Protein AF-A0A968M188-F1 (afdb_monomer_lite)

Sequence (291 aa):
MPTRKLSPNNGRGTRDAKTQWLDKALEGKSSEIKARVLEIILKMGIDPENEFFVIFVALGQLQVLIEDSPSQWKDLFEDFREELGEWATTNVETLSHLTHKTETMERLAQSSERLGDTLNGLAQVCNGLIEQLQASNLLLTKSICQLHDSDSDLTSLVNQTRQELFEYKKVLSYLAANMEATNKLVSSLPVGLNHNKIQSNSASRPQTFAEWFQKIKREVSTWEGRFLWTVVVSMVMLSAGFLGAMKIFGGERELLRETAIQTQWLLEKANRRDCLEGIKKRNSPECKQFF

Foldseek 3Di:
DDDDDDDDDDDDDDPDPLVVVLCVLQPPHDPVLSVQLVVQCVVVVDDSPDPCNSVSSVVSSVVVVCVVCVPVVVVVVVVVVVVVVVVVVVVVVVVVVVVVVVVVVVVVVVVVVVVVVVVVVVVVVVVVVVVVVVVVVVVVVVVVVVVVVVVVVVVVVVVVVVVVVVVVVVVVVVVVVVVVVVVVVVVVDDDDDDDDDDDDDPDDDDPPVVVVVVVVVVVVVVVVVVVVVVVVVVVVVVVVVVVVVCVVVVVVVVVVVVVVVVVVVVVLVVLLVCLVVVVDDCPPPSNVVVD

Structure (mmCIF, N/CA/C/O backbone):
data_AF-A0A968M188-F1
#
_entry.id   AF-A0A968M188-F1
#
loop_
_atom_site.group_PDB
_atom_site.id
_atom_site.type_symbol
_atom_site.label_atom_id
_atom_site.label_alt_id
_atom_site.label_comp_id
_atom_site.label_asym_id
_atom_site.label_entity_id
_atom_site.label_seq_id
_atom_site.pdbx_PDB_ins_code
_atom_site.Cartn_x
_atom_site.Cartn_y
_atom_site.Cartn_z
_atom_site.occupancy
_atom_site.B_iso_or_equiv
_atom_site.auth_seq_id
_atom_site.auth_comp_id
_atom_site.auth_asym_id
_atom_site.auth_atom_id
_atom_site.pdbx_PDB_model_num
ATOM 1 N N . MET A 1 1 ? -43.060 -62.898 87.111 1.00 36.78 1 MET A N 1
ATOM 2 C CA . MET A 1 1 ? -42.464 -62.841 85.754 1.00 36.78 1 MET A CA 1
ATOM 3 C C . MET A 1 1 ? -43.336 -63.658 84.804 1.00 36.78 1 MET A C 1
ATOM 5 O O . MET A 1 1 ? -43.836 -64.663 85.294 1.00 36.78 1 MET A O 1
ATOM 9 N N . PRO A 1 2 ? -43.510 -63.318 83.507 1.00 40.50 2 PRO A N 1
ATOM 10 C CA . PRO A 1 2 ? -42.901 -62.229 82.742 1.00 40.50 2 PRO A CA 1
ATOM 11 C C . PRO A 1 2 ? -43.890 -61.285 82.008 1.00 40.50 2 PRO A C 1
ATOM 13 O O . PRO A 1 2 ? -45.090 -61.501 81.902 1.00 40.50 2 PRO A O 1
ATOM 16 N N . THR A 1 3 ? -43.274 -60.214 81.518 1.00 42.88 3 THR A N 1
ATOM 17 C CA . THR A 1 3 ? -43.680 -59.049 80.719 1.00 42.88 3 THR A CA 1
ATOM 18 C C . THR A 1 3 ? -44.387 -59.305 79.382 1.00 42.88 3 THR A C 1
ATOM 20 O O . THR A 1 3 ? -43.932 -60.139 78.600 1.00 42.88 3 THR A O 1
ATOM 23 N N . ARG A 1 4 ? -45.305 -58.401 78.996 1.00 37.06 4 ARG A N 1
ATOM 24 C CA . ARG A 1 4 ? -45.434 -57.962 77.594 1.00 37.06 4 ARG A CA 1
ATOM 25 C C . ARG A 1 4 ? -45.589 -56.440 77.522 1.00 37.06 4 ARG A C 1
ATOM 27 O O . ARG A 1 4 ? -46.481 -55.858 78.125 1.00 37.06 4 ARG A O 1
ATOM 34 N N . LYS A 1 5 ? -44.624 -55.831 76.835 1.00 40.28 5 LYS A N 1
ATOM 35 C CA . LYS A 1 5 ? -44.377 -54.395 76.688 1.00 40.28 5 LYS A CA 1
ATOM 36 C C . LYS A 1 5 ? -45.497 -53.711 75.894 1.00 40.28 5 LYS A C 1
ATOM 38 O O . LYS A 1 5 ? -45.794 -54.137 74.782 1.00 40.28 5 LYS A O 1
ATOM 43 N N . LEU A 1 6 ? -46.022 -52.608 76.425 1.00 39.75 6 LEU A N 1
ATOM 44 C CA . LEU A 1 6 ? -46.581 -51.522 75.621 1.00 39.75 6 LEU A CA 1
ATOM 45 C C . LEU A 1 6 ? -45.400 -50.772 74.997 1.00 39.75 6 LEU A C 1
ATOM 47 O O . LEU A 1 6 ? -44.543 -50.254 75.711 1.00 39.75 6 LEU A O 1
ATOM 51 N N . SER A 1 7 ? -45.325 -50.774 73.669 1.00 34.12 7 SER A N 1
ATOM 52 C CA . SER A 1 7 ? -44.388 -49.940 72.920 1.00 34.12 7 SER A CA 1
ATOM 53 C C . SER A 1 7 ? -45.029 -48.564 72.708 1.00 34.12 7 SER A C 1
ATOM 55 O O . SER A 1 7 ? -46.113 -48.515 72.124 1.00 34.12 7 SER A O 1
ATOM 57 N N . PRO A 1 8 ? -44.408 -47.451 73.137 1.00 41.00 8 PRO A N 1
ATOM 58 C CA . PRO A 1 8 ? -44.833 -46.122 72.725 1.00 41.00 8 PRO A CA 1
ATOM 59 C C . PRO A 1 8 ? -44.274 -45.878 71.322 1.00 41.00 8 PRO A C 1
ATOM 61 O O . PRO A 1 8 ? -43.059 -45.783 71.141 1.00 41.00 8 PRO A O 1
ATOM 64 N N . ASN A 1 9 ? -45.141 -45.834 70.307 1.00 37.31 9 ASN A N 1
ATOM 65 C CA . ASN A 1 9 ? -44.697 -45.455 68.972 1.00 37.31 9 ASN A CA 1
ATOM 66 C C . ASN A 1 9 ? -44.508 -43.935 68.932 1.00 37.31 9 ASN A C 1
ATOM 68 O O . ASN A 1 9 ? -45.456 -43.155 68.993 1.00 37.31 9 ASN A O 1
ATOM 72 N N . ASN A 1 10 ? -43.239 -43.555 68.905 1.00 43.94 10 ASN A N 1
ATOM 73 C CA . ASN A 1 10 ? -42.723 -42.210 68.769 1.00 43.94 10 ASN A CA 1
ATOM 74 C C . ASN A 1 10 ? -42.791 -41.821 67.282 1.00 43.94 10 ASN A C 1
ATOM 76 O O . ASN A 1 10 ? -42.066 -42.386 66.470 1.00 43.94 10 ASN A O 1
ATOM 80 N N . GLY A 1 11 ? -43.655 -40.870 66.929 1.00 33.62 11 GLY A N 1
ATOM 81 C CA . GLY A 1 11 ? -43.785 -40.317 65.576 1.00 33.62 11 GLY A CA 1
ATOM 82 C C . GLY A 1 11 ? -43.509 -38.818 65.567 1.00 33.62 11 GLY A C 1
ATOM 83 O O . GLY A 1 11 ? -44.401 -38.014 65.323 1.00 33.62 11 GLY A O 1
ATOM 84 N N . ARG A 1 12 ? -42.277 -38.440 65.910 1.00 38.69 12 ARG A N 1
ATOM 85 C CA . ARG A 1 12 ? -41.768 -37.067 65.872 1.00 38.69 12 ARG A CA 1
ATOM 86 C C . ARG A 1 12 ? -41.332 -36.722 64.439 1.00 38.69 12 ARG A C 1
ATOM 88 O O . ARG A 1 12 ? -40.337 -37.257 63.973 1.00 38.69 12 ARG A O 1
ATOM 95 N N . GLY A 1 13 ? -42.035 -35.775 63.814 1.00 41.16 13 GLY A N 1
ATOM 96 C CA . GLY A 1 13 ? -41.472 -34.775 62.896 1.00 41.16 13 GLY A CA 1
ATOM 97 C C . GLY A 1 13 ? -41.171 -35.194 61.454 1.00 41.16 13 GLY A C 1
ATOM 98 O O . GLY A 1 13 ? -40.026 -35.479 61.117 1.00 41.16 13 GLY A O 1
ATOM 99 N N . THR A 1 14 ? -42.153 -35.050 60.566 1.00 39.84 14 THR A N 1
ATOM 100 C CA . THR A 1 14 ? -41.902 -34.743 59.152 1.00 39.84 14 THR A CA 1
ATOM 101 C C . THR A 1 14 ? -41.488 -33.270 59.051 1.00 39.84 14 THR A C 1
ATOM 103 O O . THR A 1 14 ? -42.328 -32.378 58.981 1.00 39.84 14 THR A O 1
ATOM 106 N N . ARG A 1 15 ? -40.182 -32.979 59.121 1.00 50.41 15 ARG A N 1
ATOM 107 C CA . ARG A 1 15 ? -39.659 -31.726 58.556 1.00 50.41 15 ARG A CA 1
ATOM 108 C C . ARG A 1 15 ? -39.762 -31.880 57.043 1.00 50.41 15 ARG A C 1
ATOM 110 O O . ARG A 1 15 ? -39.023 -32.672 56.467 1.00 50.41 15 ARG A O 1
ATOM 117 N N . ASP A 1 16 ? -40.747 -31.213 56.454 1.00 57.31 16 ASP A N 1
ATOM 118 C CA . ASP A 1 16 ? -41.047 -31.290 55.029 1.00 57.31 16 ASP A CA 1
ATOM 119 C C . ASP A 1 16 ? -39.804 -30.980 54.189 1.00 57.31 16 ASP A C 1
ATOM 121 O O . ASP A 1 16 ? -39.109 -29.995 54.428 1.00 57.31 16 ASP A O 1
ATOM 125 N N . ALA A 1 17 ? -39.553 -31.778 53.150 1.00 54.22 17 ALA A N 1
ATOM 126 C CA . ALA A 1 17 ? -38.497 -31.521 52.164 1.00 54.22 17 ALA A CA 1
ATOM 127 C C . ALA A 1 17 ? -38.562 -30.089 51.574 1.00 54.22 17 ALA A C 1
ATOM 129 O O . ALA A 1 17 ? -37.552 -29.538 51.142 1.00 54.22 17 ALA A O 1
ATOM 130 N N . LYS A 1 18 ? -39.740 -29.450 51.648 1.00 54.28 18 LYS A N 1
ATOM 131 C CA . LYS A 1 18 ? -40.017 -28.062 51.254 1.00 54.28 18 LYS A CA 1
ATOM 132 C C . LYS A 1 18 ? -39.249 -27.005 52.057 1.00 54.28 18 LYS A C 1
ATOM 134 O O . LYS A 1 18 ? -38.862 -25.988 51.491 1.00 54.28 18 LYS A O 1
ATOM 139 N N . THR A 1 19 ? -38.986 -27.219 53.348 1.00 60.69 19 THR A N 1
ATOM 140 C CA . THR A 1 19 ? -38.179 -26.280 54.155 1.00 60.69 19 THR A CA 1
ATOM 141 C C . THR A 1 19 ? -36.680 -26.535 54.028 1.00 60.69 19 THR A C 1
ATOM 143 O O . THR A 1 19 ? -35.890 -25.647 54.329 1.00 60.69 19 THR A O 1
ATOM 146 N N . GLN A 1 20 ? -36.269 -27.691 53.497 1.00 66.62 20 GLN A N 1
ATOM 147 C CA . GLN A 1 20 ? -34.862 -28.071 53.362 1.00 66.62 20 GLN A CA 1
ATOM 148 C C . GLN A 1 20 ? -34.098 -27.204 52.346 1.00 66.62 20 GLN A C 1
ATOM 150 O O . GLN A 1 20 ? -32.957 -26.820 52.601 1.00 66.62 20 GLN A O 1
ATOM 155 N N . TRP A 1 21 ? -34.717 -26.861 51.211 1.00 64.62 21 TRP A N 1
ATOM 156 C CA . TRP A 1 21 ? -34.107 -25.996 50.190 1.00 64.62 21 TRP 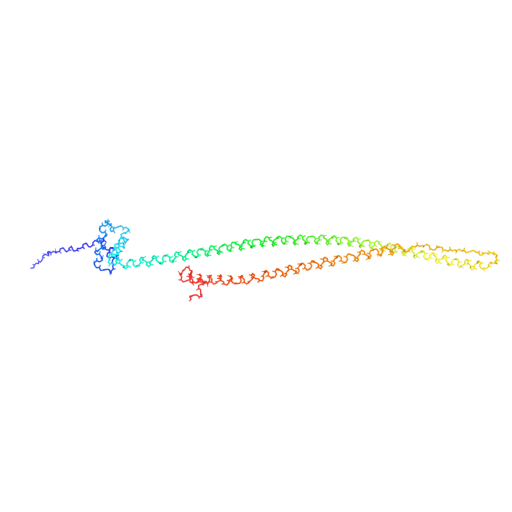A CA 1
ATOM 157 C C . TRP A 1 21 ? -34.009 -24.542 50.643 1.00 64.62 21 TRP A C 1
ATOM 159 O O . TRP A 1 21 ? -33.003 -23.884 50.387 1.00 64.62 21 TRP A O 1
ATOM 169 N N . LEU A 1 22 ? -35.014 -24.070 51.381 1.00 67.12 22 LEU A N 1
ATOM 170 C CA . LEU A 1 22 ? -35.000 -22.756 52.011 1.00 67.12 22 LEU A CA 1
ATOM 171 C C . LEU A 1 22 ? -33.937 -22.677 53.113 1.00 67.12 22 LEU A C 1
ATOM 173 O O . LEU A 1 22 ? -33.162 -21.729 53.154 1.00 67.12 22 LEU A O 1
ATOM 177 N N . ASP A 1 23 ? -33.852 -23.691 53.975 1.00 69.94 23 ASP A N 1
ATOM 178 C CA . ASP A 1 23 ? -32.859 -23.742 55.049 1.00 69.94 23 ASP A CA 1
ATOM 179 C C . ASP A 1 23 ? -31.425 -23.779 54.516 1.00 69.94 23 ASP A C 1
ATOM 181 O O . ASP A 1 23 ? -30.541 -23.178 55.131 1.00 69.94 23 ASP A O 1
ATOM 185 N N . LYS A 1 24 ? -31.220 -24.422 53.359 1.00 74.12 24 LYS A N 1
ATOM 186 C CA . LYS A 1 24 ? -29.947 -24.453 52.632 1.00 74.12 24 LYS A CA 1
ATOM 187 C C . LYS A 1 24 ? -29.643 -23.127 51.924 1.00 74.12 24 LYS A C 1
ATOM 189 O O . LYS A 1 24 ? -28.518 -22.649 51.984 1.00 74.12 24 LYS A O 1
ATOM 194 N N . ALA A 1 25 ? -30.632 -22.501 51.285 1.00 67.56 25 ALA A N 1
ATOM 195 C CA . ALA A 1 25 ? -30.469 -21.197 50.633 1.00 67.56 25 ALA A CA 1
ATOM 196 C C . ALA A 1 25 ? -30.265 -20.045 51.638 1.00 67.56 25 ALA A C 1
ATOM 198 O O . ALA A 1 25 ? -29.660 -19.024 51.315 1.00 67.56 25 ALA A O 1
ATOM 199 N N . LEU A 1 26 ? -30.754 -20.209 52.869 1.00 71.31 26 LEU A N 1
ATOM 200 C CA . LEU A 1 26 ? -30.629 -19.247 53.964 1.00 71.31 26 LEU A CA 1
ATOM 201 C C . LEU A 1 26 ? -29.608 -19.689 55.030 1.00 71.31 26 LEU A C 1
ATOM 203 O O . LEU A 1 26 ? -29.651 -19.215 56.170 1.00 71.31 26 LEU A O 1
ATOM 207 N N . GLU A 1 27 ? -28.715 -20.623 54.709 1.00 77.56 27 GLU A N 1
ATOM 208 C CA . GLU A 1 27 ? -27.725 -21.146 55.651 1.00 77.56 27 GLU A CA 1
ATOM 209 C C . GLU A 1 27 ? -26.830 -20.012 56.200 1.00 77.56 27 GLU A C 1
ATOM 211 O O . GLU A 1 27 ? -26.392 -19.126 55.469 1.00 77.56 27 GLU A O 1
ATOM 216 N N . GLY A 1 28 ? -26.627 -19.975 57.524 1.00 74.38 28 GLY A N 1
ATOM 217 C CA . GLY A 1 28 ? -25.861 -18.915 58.201 1.00 74.38 28 GLY A CA 1
ATOM 218 C C . GLY A 1 28 ? -26.598 -17.589 58.463 1.00 74.38 28 GLY A C 1
ATOM 219 O O . GLY A 1 28 ? -26.025 -16.705 59.098 1.00 74.38 28 GLY A O 1
ATOM 220 N N . LYS A 1 29 ? -27.858 -17.423 58.031 1.00 77.38 29 LYS A N 1
ATOM 221 C CA . LYS A 1 29 ? -28.682 -16.232 58.340 1.00 77.38 29 LYS A CA 1
ATOM 222 C C . LYS A 1 29 ? -29.444 -16.374 59.666 1.00 77.38 29 LYS A C 1
ATOM 224 O O . LYS A 1 29 ? -29.762 -17.488 60.089 1.00 77.38 29 LYS A O 1
ATOM 229 N N . SER A 1 30 ? -29.756 -15.242 60.308 1.00 80.50 30 SER A N 1
ATOM 230 C CA . SER A 1 30 ? -30.526 -15.210 61.560 1.00 80.50 30 SER A CA 1
ATOM 231 C C . SER A 1 30 ? -31.934 -15.787 61.367 1.00 80.50 30 SER A C 1
ATOM 233 O O . SER A 1 30 ? -32.519 -15.704 60.284 1.00 80.50 30 SER A O 1
ATOM 235 N N . SER A 1 31 ? -32.500 -16.374 62.425 1.00 78.44 31 SER A N 1
ATOM 236 C CA . SER A 1 31 ? -33.856 -16.945 62.402 1.00 78.44 31 SER A CA 1
ATOM 237 C C . SER A 1 31 ? -34.932 -15.915 62.043 1.00 78.44 31 SER A C 1
ATOM 239 O O . SER A 1 31 ? -35.944 -16.269 61.449 1.00 78.44 31 SER A O 1
ATOM 241 N N . GLU A 1 32 ? -34.690 -14.645 62.362 1.00 78.06 32 GLU A N 1
ATOM 242 C CA . GLU A 1 32 ? -35.562 -13.514 62.044 1.00 78.06 32 GLU A CA 1
ATOM 243 C C . GLU A 1 32 ? -35.608 -13.214 60.538 1.00 78.06 32 GLU A C 1
ATOM 245 O O . GLU A 1 32 ? -36.688 -13.113 59.958 1.00 78.06 32 GLU A O 1
ATOM 250 N N . ILE A 1 33 ? -34.449 -13.182 59.871 1.00 74.00 33 ILE A N 1
ATOM 251 C CA . ILE A 1 33 ? -34.365 -13.002 58.413 1.00 74.00 33 ILE A CA 1
ATOM 252 C C . ILE A 1 33 ? -35.011 -14.193 57.701 1.00 74.00 33 ILE A C 1
ATOM 254 O O . ILE A 1 33 ? -35.751 -14.016 56.737 1.00 74.00 33 ILE A O 1
ATOM 258 N N . LYS A 1 34 ? -34.794 -15.414 58.204 1.00 78.44 34 LYS A N 1
ATOM 259 C CA . LYS A 1 34 ? -35.429 -16.619 57.654 1.00 78.44 34 LYS A CA 1
ATOM 260 C C . LYS A 1 34 ? -36.951 -16.563 57.713 1.00 78.44 34 LYS A C 1
ATOM 262 O O . LYS A 1 34 ? -37.604 -16.913 56.734 1.00 78.44 34 LYS A O 1
ATOM 267 N N . ALA A 1 35 ? -37.503 -16.105 58.835 1.00 79.31 35 ALA A N 1
ATOM 268 C CA . ALA A 1 35 ? -38.942 -15.972 5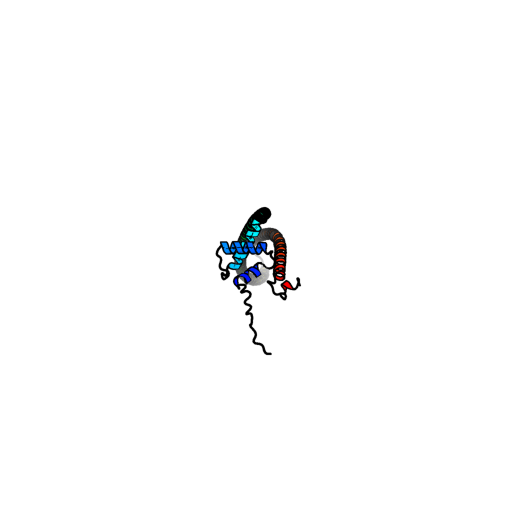9.016 1.00 79.31 35 ALA A CA 1
ATOM 269 C C . ALA A 1 35 ? -39.544 -14.929 58.064 1.00 79.31 35 ALA A C 1
ATOM 271 O O . ALA A 1 35 ? -40.556 -15.207 57.426 1.00 79.31 35 ALA A O 1
ATOM 272 N N . ARG A 1 36 ? -38.889 -13.775 57.901 1.00 78.31 36 ARG A N 1
ATOM 273 C CA . ARG A 1 36 ? -39.344 -12.713 56.992 1.00 78.31 36 ARG A CA 1
ATOM 274 C C . ARG A 1 36 ? -39.281 -13.118 55.523 1.00 78.31 36 ARG A C 1
ATOM 276 O O . ARG A 1 36 ? -40.237 -12.905 54.785 1.00 78.31 36 ARG A O 1
ATOM 283 N N . VAL A 1 37 ? -38.191 -13.761 55.102 1.00 79.75 37 VAL A N 1
ATOM 284 C CA . VAL A 1 37 ? -38.063 -14.279 53.731 1.00 79.75 37 VAL A CA 1
ATOM 285 C C . VAL A 1 37 ? -39.124 -15.348 53.457 1.00 79.75 37 VAL A C 1
ATOM 287 O O . VAL A 1 37 ? -39.767 -15.317 52.409 1.00 79.75 37 VAL A O 1
ATOM 290 N N . LEU A 1 38 ? -39.369 -16.253 54.411 1.00 77.44 38 LEU A N 1
ATOM 291 C CA . LEU A 1 38 ? -40.436 -17.250 54.307 1.00 77.44 38 LEU A CA 1
ATOM 292 C C . LEU A 1 38 ? -41.824 -16.595 54.220 1.00 77.44 38 LEU A C 1
ATOM 294 O O . LEU A 1 38 ? -42.643 -17.020 53.411 1.00 77.44 38 LEU A O 1
ATOM 298 N N . GLU A 1 39 ? -42.086 -15.549 55.007 1.00 79.12 39 GLU A N 1
ATOM 299 C CA . GLU A 1 39 ? -43.350 -14.807 54.971 1.00 79.12 39 GLU A CA 1
ATOM 300 C C . GLU A 1 39 ? -43.600 -14.162 53.599 1.00 79.12 39 GLU A C 1
ATOM 302 O O . GLU A 1 39 ? -44.711 -14.239 53.074 1.00 79.12 39 GLU A O 1
ATOM 307 N N . ILE A 1 40 ? -42.565 -13.579 52.990 1.00 78.69 40 ILE A N 1
ATOM 308 C CA . ILE A 1 40 ? -42.634 -12.968 51.655 1.00 78.69 40 ILE A CA 1
ATOM 309 C C . ILE A 1 40 ? -42.925 -14.029 50.583 1.00 78.69 40 ILE A C 1
ATOM 311 O O . ILE A 1 40 ? -43.821 -13.849 49.759 1.00 78.69 40 ILE A O 1
ATOM 315 N N . ILE A 1 41 ? -42.229 -15.168 50.624 1.00 77.75 41 ILE A N 1
ATOM 316 C CA . ILE A 1 41 ? -42.429 -16.280 49.678 1.00 77.75 41 ILE A CA 1
ATOM 317 C C . ILE A 1 41 ? -43.846 -16.860 49.796 1.00 77.75 41 ILE A C 1
ATOM 319 O O . ILE A 1 41 ? -44.498 -17.113 48.781 1.00 77.75 41 ILE A O 1
ATOM 323 N N . LEU A 1 42 ? -44.346 -17.026 51.027 1.00 78.81 42 LEU A N 1
ATOM 324 C CA . LEU A 1 42 ? -45.704 -17.508 51.289 1.00 78.81 42 LEU A CA 1
ATOM 325 C C . LEU A 1 42 ? -46.767 -16.509 50.814 1.00 78.81 42 LEU A C 1
ATOM 327 O O . LEU A 1 42 ? -47.753 -16.922 50.206 1.00 78.81 42 LEU A O 1
ATOM 331 N N . LYS A 1 43 ? -46.562 -15.202 51.031 1.00 79.81 43 LYS A N 1
ATOM 332 C CA . LYS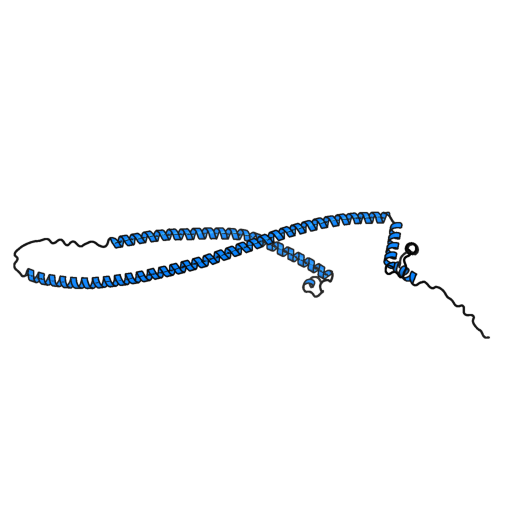 A 1 43 ? -47.458 -14.141 50.536 1.00 79.81 43 LYS A CA 1
ATOM 333 C C . LYS A 1 43 ? -47.536 -14.095 49.011 1.00 79.81 43 LYS A C 1
ATOM 335 O O . LYS A 1 43 ? -48.595 -13.788 48.472 1.00 79.81 43 LYS A O 1
ATOM 340 N N . MET A 1 44 ? -46.444 -14.417 48.323 1.00 75.19 44 MET A N 1
ATOM 341 C CA . MET A 1 44 ? -46.395 -14.467 46.860 1.00 75.19 44 MET A CA 1
ATOM 342 C C . MET A 1 44 ? -46.927 -15.785 46.269 1.00 75.19 44 MET A C 1
ATOM 344 O O . MET A 1 44 ? -47.036 -15.896 45.051 1.00 75.19 44 MET A O 1
ATOM 348 N N . GLY A 1 45 ? -47.287 -16.773 47.100 1.00 76.44 45 GLY A N 1
ATOM 349 C CA . GLY A 1 45 ? -47.897 -18.029 46.648 1.00 76.44 45 GLY A CA 1
ATOM 350 C C . GLY A 1 45 ? -46.966 -18.915 45.814 1.00 76.44 45 GLY A C 1
ATOM 351 O O . GLY A 1 45 ? -47.431 -19.649 44.945 1.00 76.44 45 GLY A O 1
ATOM 352 N N . ILE A 1 46 ? -45.655 -18.828 46.041 1.00 75.31 46 ILE A N 1
ATOM 353 C CA . ILE A 1 46 ? -44.654 -19.526 45.230 1.00 75.31 46 ILE A CA 1
ATOM 354 C C . ILE A 1 46 ? -44.482 -20.958 45.738 1.00 75.31 46 ILE A C 1
ATOM 356 O O . ILE A 1 46 ? -44.188 -21.179 46.913 1.00 75.31 46 ILE A O 1
ATOM 360 N N . ASP A 1 47 ? -44.638 -21.929 44.837 1.00 75.81 47 ASP A N 1
ATOM 361 C CA . ASP A 1 47 ? -44.427 -23.344 45.145 1.00 75.81 47 ASP A CA 1
ATOM 362 C C . ASP A 1 47 ? -42.927 -23.640 45.357 1.00 75.81 47 ASP A C 1
ATOM 364 O O . ASP A 1 47 ? -42.117 -23.302 44.492 1.00 75.81 47 ASP A O 1
ATOM 368 N N . PRO A 1 48 ? -42.533 -24.285 46.471 1.00 68.81 48 PRO A N 1
ATOM 369 C CA . PRO A 1 48 ? -41.160 -24.735 46.705 1.00 68.81 48 PRO A CA 1
ATOM 370 C C . PRO A 1 48 ? -40.584 -25.686 45.651 1.00 68.81 48 PRO A C 1
ATOM 372 O O . PRO A 1 48 ? -39.367 -25.776 45.531 1.00 68.81 48 PRO A O 1
ATOM 375 N N . GLU A 1 49 ? -41.435 -26.382 44.893 1.00 69.38 49 GLU A N 1
ATOM 376 C CA . GLU A 1 49 ? -41.017 -27.264 43.790 1.00 69.38 49 GLU A CA 1
ATOM 377 C C . GLU A 1 49 ? -40.760 -26.497 42.476 1.00 69.38 49 GLU A C 1
ATOM 379 O O . GLU A 1 49 ? -40.372 -27.084 41.467 1.00 69.38 49 GLU A O 1
ATOM 384 N N . ASN A 1 50 ? -40.977 -25.177 42.461 1.00 73.38 50 ASN A N 1
ATOM 385 C CA . ASN A 1 50 ? -40.737 -24.338 41.295 1.00 73.38 50 ASN A CA 1
ATOM 386 C C . ASN A 1 50 ? -39.226 -24.141 41.068 1.00 73.38 50 ASN A C 1
ATOM 388 O O . ASN A 1 50 ? -38.490 -23.773 41.982 1.00 73.38 50 ASN A O 1
ATOM 392 N N . GLU A 1 51 ? -38.763 -24.306 39.828 1.00 74.19 51 GLU A N 1
ATOM 393 C CA . GLU A 1 51 ? -37.363 -24.092 39.427 1.00 74.19 51 GLU A CA 1
ATOM 394 C C . GLU A 1 51 ? -36.842 -22.674 39.737 1.00 74.19 51 GLU A C 1
ATOM 396 O O . GLU A 1 51 ? -35.651 -22.475 39.979 1.00 74.19 51 GLU A O 1
ATOM 401 N N . PHE A 1 52 ? -37.742 -21.692 39.826 1.00 69.31 52 PHE A N 1
ATOM 402 C CA . PHE A 1 52 ? -37.437 -20.310 40.189 1.00 69.31 52 PHE A CA 1
ATOM 403 C C . PHE A 1 52 ? -37.483 -20.049 41.704 1.00 69.31 52 PHE A C 1
ATOM 405 O O . PHE A 1 52 ? -37.220 -18.925 42.132 1.00 69.31 52 PHE A O 1
ATOM 412 N N . PHE A 1 53 ? -37.772 -21.049 42.547 1.00 75.50 53 PHE A N 1
ATOM 413 C CA . PHE A 1 53 ? -37.884 -20.883 44.003 1.00 75.50 53 PHE A CA 1
ATOM 414 C C . PHE A 1 53 ? -36.643 -20.224 44.616 1.00 75.50 53 PHE A C 1
ATOM 416 O O . PHE A 1 53 ? -36.765 -19.295 45.407 1.00 75.50 53 PHE A O 1
ATOM 423 N N . VAL A 1 54 ? -35.439 -20.622 44.196 1.00 74.81 54 VAL A N 1
ATOM 424 C CA . VAL A 1 54 ? -34.179 -20.024 44.677 1.00 74.81 54 VAL A CA 1
ATOM 425 C C . VAL A 1 54 ? -34.067 -18.542 44.300 1.00 74.81 54 VAL A C 1
ATOM 427 O O . VAL A 1 54 ? -33.597 -17.737 45.103 1.00 74.81 54 VAL A O 1
ATOM 430 N N . ILE A 1 55 ? -34.546 -18.160 43.113 1.00 76.44 55 ILE A N 1
ATOM 431 C CA . ILE A 1 55 ? -34.587 -16.760 42.667 1.00 76.44 55 ILE A CA 1
ATOM 432 C C . ILE A 1 55 ? -35.561 -15.963 43.538 1.00 76.44 55 ILE A C 1
ATOM 434 O O . ILE A 1 55 ? -35.243 -14.853 43.958 1.00 76.44 55 ILE A O 1
ATOM 438 N N . PHE A 1 56 ? -36.704 -16.544 43.895 1.00 76.12 56 PHE A N 1
ATOM 439 C CA . PHE A 1 56 ? -37.655 -15.911 44.803 1.00 76.12 56 PHE A CA 1
ATOM 440 C C . PHE A 1 56 ? -37.160 -15.816 46.250 1.00 76.12 56 PHE A C 1
ATOM 442 O O . PHE A 1 56 ? -37.429 -14.823 46.923 1.00 76.12 56 PHE A O 1
ATOM 449 N N . VAL A 1 57 ? -36.387 -16.798 46.722 1.00 81.00 57 VAL A N 1
ATOM 450 C CA . VAL A 1 57 ? -35.679 -16.716 48.008 1.00 81.00 57 VAL A CA 1
ATOM 451 C C . VAL A 1 57 ? -34.670 -15.569 47.994 1.00 81.00 57 VAL A C 1
ATOM 453 O O . VAL A 1 57 ? -34.619 -14.793 48.947 1.00 81.00 57 VAL A O 1
ATOM 456 N N . ALA A 1 58 ? -33.908 -15.417 46.908 1.00 76.38 58 ALA A N 1
ATOM 457 C CA . ALA A 1 58 ? -32.969 -14.312 46.738 1.00 76.38 58 ALA A CA 1
ATOM 458 C C . ALA A 1 58 ? -33.682 -12.946 46.666 1.00 76.38 58 ALA A C 1
ATOM 460 O O . ALA A 1 58 ? -33.240 -11.993 47.300 1.00 76.38 58 ALA A O 1
ATOM 461 N N . LEU A 1 59 ? -34.822 -12.858 45.971 1.00 76.88 59 LEU A N 1
ATOM 462 C CA . LEU A 1 59 ? -35.684 -11.667 45.942 1.00 76.88 59 LEU A CA 1
ATOM 463 C C . LEU A 1 59 ? -36.246 -11.324 47.327 1.00 76.88 59 LEU A C 1
ATOM 465 O O . LEU A 1 59 ? -36.241 -10.161 47.715 1.00 76.88 59 LEU A O 1
ATOM 469 N N . GLY A 1 60 ? -36.681 -12.322 48.099 1.00 78.12 60 GLY A N 1
ATOM 470 C CA . GLY A 1 60 ? -37.133 -12.121 49.475 1.00 78.12 60 GLY A CA 1
ATOM 471 C C . GLY A 1 60 ? -36.007 -11.630 50.388 1.00 78.12 60 GLY A C 1
ATOM 472 O O . GLY A 1 60 ? -36.215 -10.714 51.178 1.00 78.12 60 GLY A O 1
ATOM 473 N N . GLN A 1 61 ? -34.793 -12.179 50.256 1.00 79.12 61 GLN A N 1
ATOM 474 C CA . GLN A 1 61 ? -33.613 -11.667 50.966 1.00 79.12 61 GLN A CA 1
ATOM 475 C C . GLN A 1 61 ? -33.302 -10.219 50.578 1.00 79.12 61 GLN A C 1
ATOM 477 O O . GLN A 1 61 ? -32.997 -9.407 51.447 1.00 79.12 61 GLN A O 1
ATOM 482 N N . LEU A 1 62 ? -33.389 -9.896 49.287 1.00 78.19 62 LEU A N 1
ATOM 483 C CA . LEU A 1 62 ? -33.166 -8.551 48.770 1.00 78.19 62 LEU A CA 1
ATOM 484 C C . LEU A 1 62 ? -34.190 -7.564 49.339 1.00 78.19 62 LEU A C 1
ATOM 486 O O . LEU A 1 62 ? -33.810 -6.504 49.822 1.00 78.19 62 LEU A O 1
ATOM 490 N N . GLN A 1 63 ? -35.470 -7.935 49.355 1.00 78.81 63 GLN A N 1
ATOM 491 C CA . GLN A 1 63 ? -36.532 -7.120 49.939 1.00 78.81 63 GLN A CA 1
ATOM 492 C C . GLN A 1 63 ? -36.299 -6.871 51.436 1.00 78.81 63 GLN A C 1
ATOM 494 O O . GLN A 1 63 ? -36.398 -5.735 51.889 1.00 78.81 63 GLN A O 1
ATOM 499 N N . VAL A 1 64 ? -35.912 -7.906 52.186 1.00 81.19 64 VAL A N 1
ATOM 500 C CA . VAL A 1 64 ? -35.559 -7.789 53.609 1.00 81.19 64 VAL A CA 1
ATOM 501 C C . VAL A 1 64 ? -34.388 -6.822 53.818 1.00 81.19 64 VAL A C 1
ATOM 503 O O . VAL A 1 64 ? -34.445 -5.964 54.697 1.00 81.19 64 VAL A O 1
ATOM 506 N N . LEU A 1 65 ? -33.351 -6.905 52.982 1.00 78.19 65 LEU A N 1
ATOM 507 C CA . LEU A 1 65 ? -32.201 -5.999 53.043 1.00 78.19 65 LEU A CA 1
ATOM 508 C C . LEU A 1 65 ? -32.563 -4.549 52.690 1.00 78.19 65 LEU A C 1
ATOM 510 O O . LEU A 1 65 ? -31.971 -3.628 53.250 1.00 78.19 65 LEU A O 1
ATOM 514 N N . ILE A 1 66 ? -33.511 -4.340 51.773 1.00 79.94 66 ILE A N 1
ATOM 515 C CA . ILE A 1 66 ? -34.011 -3.008 51.402 1.00 79.94 66 ILE A CA 1
ATOM 516 C C . ILE A 1 66 ? -34.831 -2.398 52.546 1.00 79.94 66 ILE A C 1
ATOM 518 O O . ILE A 1 66 ? -34.681 -1.214 52.844 1.00 79.94 66 ILE A O 1
ATOM 522 N N . GLU A 1 67 ? -35.666 -3.202 53.207 1.00 80.56 67 GLU A N 1
ATOM 523 C CA . GLU A 1 67 ? -36.480 -2.776 54.352 1.00 80.56 67 GLU A CA 1
ATOM 524 C C . GLU A 1 67 ? -35.627 -2.421 55.580 1.00 80.56 67 GLU A C 1
ATOM 526 O O . GLU A 1 67 ? -35.920 -1.441 56.265 1.00 80.56 67 GLU A O 1
ATOM 531 N N . ASP A 1 68 ? -34.558 -3.178 55.846 1.00 81.31 68 ASP A N 1
ATOM 532 C CA . ASP A 1 68 ? -33.725 -2.999 57.044 1.00 81.31 68 ASP A CA 1
ATOM 533 C C . ASP A 1 68 ? -32.807 -1.777 56.969 1.00 81.31 68 ASP A C 1
ATOM 535 O O . ASP A 1 68 ? -32.373 -1.254 57.997 1.00 81.31 68 ASP A O 1
ATOM 539 N N . SER A 1 69 ? -32.446 -1.325 55.768 1.00 79.31 69 SER A N 1
ATOM 540 C CA . SER A 1 69 ? -31.495 -0.221 55.589 1.00 79.31 69 SER A CA 1
ATOM 541 C C . SER A 1 69 ? -31.746 0.554 54.291 1.00 79.31 69 SER A C 1
ATOM 543 O O . SER A 1 69 ? -30.903 0.556 53.391 1.00 79.31 69 SER A O 1
ATOM 545 N N . PRO A 1 70 ? -32.878 1.275 54.191 1.00 80.38 70 PRO A N 1
ATOM 546 C CA . PRO A 1 70 ? -33.270 1.975 52.968 1.00 80.38 70 PRO A CA 1
ATOM 547 C C . PRO A 1 70 ? -32.297 3.096 52.571 1.00 80.38 70 PRO A C 1
ATOM 549 O O . PRO A 1 70 ? -32.153 3.392 51.387 1.00 80.38 70 PRO A O 1
ATOM 552 N N . SER A 1 71 ? -31.606 3.711 53.537 1.00 78.62 71 SER A N 1
ATOM 553 C CA . SER A 1 71 ? -30.600 4.744 53.265 1.00 78.62 71 SER A CA 1
ATOM 554 C C . SER A 1 71 ? -29.347 4.176 52.598 1.00 78.62 71 SER A C 1
ATOM 556 O O . SER A 1 71 ? -28.918 4.718 51.592 1.00 78.62 71 SER A O 1
ATOM 558 N N . GLN A 1 72 ? -28.824 3.040 53.076 1.00 78.75 72 GLN A N 1
ATOM 559 C CA . GLN A 1 72 ? -27.633 2.404 52.490 1.00 78.75 72 GLN A CA 1
ATOM 560 C C . GLN A 1 72 ? -27.875 1.961 51.044 1.00 78.75 72 GLN A C 1
ATOM 562 O O . GLN A 1 72 ? -26.991 2.066 50.204 1.00 78.75 72 GLN A O 1
ATOM 567 N N . TRP A 1 73 ? -29.089 1.495 50.739 1.00 80.56 73 TRP A N 1
ATOM 568 C CA . TRP A 1 73 ? -29.478 1.170 49.367 1.00 80.56 73 TRP A CA 1
ATOM 569 C C . TRP A 1 73 ? -29.560 2.398 48.477 1.00 80.56 73 TRP A C 1
ATOM 571 O O . TRP A 1 73 ? -29.152 2.339 47.321 1.00 80.56 73 TRP A O 1
ATOM 581 N N . LYS A 1 74 ? -30.089 3.504 49.003 1.00 80.69 74 LYS A N 1
ATOM 582 C CA . LYS A 1 74 ? -30.154 4.759 48.263 1.00 80.69 74 LYS A CA 1
ATOM 583 C C . LYS A 1 74 ? -28.753 5.253 47.902 1.00 80.69 74 LYS A C 1
ATOM 585 O O . LYS A 1 74 ? -28.547 5.598 46.745 1.00 80.69 74 LYS A O 1
ATOM 590 N N . ASP A 1 75 ? -27.827 5.208 48.855 1.00 85.00 75 ASP A N 1
ATOM 591 C CA . ASP A 1 75 ? -26.431 5.595 48.646 1.00 85.00 75 ASP A CA 1
ATOM 592 C C . ASP A 1 75 ? -25.774 4.684 47.592 1.00 85.00 75 ASP A C 1
ATOM 594 O O . ASP A 1 75 ? -25.228 5.166 46.609 1.00 85.00 75 ASP A O 1
ATOM 598 N N . LEU A 1 76 ? -25.960 3.363 47.691 1.00 83.88 76 LEU A N 1
ATOM 599 C CA . LEU A 1 76 ? -25.408 2.401 46.728 1.00 83.88 76 LEU A CA 1
ATOM 600 C C . LEU A 1 76 ? -25.980 2.582 45.308 1.00 83.88 76 LEU A C 1
ATOM 602 O O . LEU A 1 76 ? -25.256 2.452 44.324 1.00 83.88 76 LEU A O 1
ATOM 606 N N . PHE A 1 77 ? -27.273 2.900 45.176 1.00 84.75 77 PHE A N 1
ATOM 607 C CA . PHE A 1 77 ? -27.876 3.230 43.879 1.00 84.75 77 PHE A CA 1
ATOM 608 C C . PHE A 1 77 ? -27.384 4.567 43.321 1.00 84.75 77 PHE A C 1
ATOM 610 O O . PHE A 1 77 ? -27.322 4.728 42.102 1.00 84.75 77 PHE A O 1
ATOM 617 N N . GLU A 1 78 ? -27.085 5.530 44.188 1.00 85.50 78 GLU A N 1
ATOM 618 C CA . GLU A 1 78 ? -26.543 6.831 43.810 1.00 85.50 78 GLU A CA 1
ATOM 619 C C . GLU A 1 78 ? -25.104 6.689 43.300 1.00 85.50 78 GLU A C 1
ATOM 621 O O . GLU A 1 78 ? -24.837 7.128 42.179 1.00 85.50 78 GLU A O 1
ATOM 626 N N . ASP A 1 79 ? -24.262 5.951 44.026 1.00 85.75 79 ASP A N 1
ATOM 627 C CA . ASP A 1 79 ? -22.897 5.588 43.628 1.00 85.75 79 ASP A CA 1
ATOM 628 C C . ASP A 1 79 ? -22.903 4.804 42.306 1.00 85.75 79 ASP A C 1
ATOM 630 O O . ASP A 1 79 ? -22.218 5.152 41.346 1.00 85.75 79 ASP A O 1
ATOM 634 N N . PHE A 1 80 ? -23.760 3.784 42.193 1.00 83.81 80 PHE A N 1
ATOM 635 C CA . PHE A 1 80 ? -23.875 2.984 40.971 1.00 83.81 80 PHE A CA 1
ATOM 636 C C . PHE A 1 80 ? -24.329 3.813 39.762 1.00 83.81 80 PHE A C 1
ATOM 638 O O . PHE A 1 80 ? -23.892 3.582 38.632 1.00 83.81 80 PHE A O 1
ATOM 645 N N . ARG A 1 81 ? -25.224 4.784 39.973 1.00 85.38 81 ARG A N 1
ATOM 646 C CA . ARG A 1 81 ? -25.681 5.692 38.915 1.00 85.38 81 ARG A CA 1
ATOM 647 C C . ARG A 1 81 ? -24.551 6.612 38.451 1.00 85.38 81 ARG A C 1
ATOM 649 O O . ARG A 1 81 ? -24.474 6.889 37.255 1.00 85.38 81 ARG A O 1
ATOM 656 N N . GLU A 1 82 ? -23.715 7.085 39.369 1.00 91.62 82 GLU A N 1
ATOM 657 C CA . GLU A 1 82 ? -22.533 7.891 39.054 1.00 91.62 82 GLU A CA 1
ATOM 658 C C . GLU A 1 82 ? -21.509 7.074 38.258 1.00 91.62 82 GLU A C 1
ATOM 660 O O . GLU A 1 82 ? -21.161 7.467 37.142 1.00 91.62 82 GLU A O 1
ATOM 665 N N . GLU A 1 83 ? -21.146 5.881 38.739 1.00 87.69 83 GLU A N 1
ATOM 666 C CA . GLU A 1 83 ? -20.228 4.970 38.044 1.00 87.69 83 GLU A CA 1
ATOM 667 C C . GLU A 1 83 ? -20.724 4.609 36.635 1.00 87.69 83 GLU A C 1
ATOM 669 O O . GLU A 1 83 ? -19.951 4.603 35.673 1.00 87.69 83 GLU A O 1
ATOM 674 N N . LEU A 1 84 ? -22.027 4.348 36.471 1.00 86.31 84 LEU A N 1
ATOM 675 C CA . LEU A 1 84 ? -22.621 4.103 35.154 1.00 86.31 84 LEU A CA 1
ATOM 676 C C . LEU A 1 84 ? -22.523 5.320 34.232 1.00 86.31 84 LEU A C 1
ATOM 678 O O . LEU A 1 84 ? -22.311 5.154 33.028 1.00 86.31 84 LEU A O 1
ATOM 682 N N . GLY A 1 85 ? -22.692 6.528 34.771 1.00 87.75 85 GLY A N 1
ATOM 683 C CA . GLY A 1 85 ? -22.548 7.772 34.020 1.00 87.75 85 GLY A CA 1
ATOM 684 C C . GLY A 1 85 ? -21.117 7.980 33.524 1.00 87.75 85 GLY A C 1
ATOM 685 O O . GLY A 1 85 ? -20.903 8.269 32.341 1.00 87.75 85 GLY A O 1
ATOM 686 N N . GLU A 1 86 ? -20.133 7.768 34.397 1.00 90.25 86 GLU A N 1
ATOM 687 C CA . GLU A 1 86 ? -18.711 7.838 34.047 1.00 90.25 86 GLU A CA 1
ATOM 688 C C . GLU A 1 86 ? -18.327 6.772 33.018 1.00 90.25 86 GLU A C 1
ATOM 690 O O . GLU A 1 86 ? -17.680 7.068 32.006 1.00 90.25 86 GLU A O 1
ATOM 695 N N . TRP A 1 87 ? -18.781 5.535 33.226 1.00 89.31 87 TRP A N 1
ATOM 696 C CA . TRP A 1 87 ? -18.543 4.429 32.306 1.00 89.31 87 TRP A CA 1
ATOM 697 C C . TRP A 1 87 ? -19.155 4.691 30.925 1.00 89.31 87 TRP A C 1
ATOM 699 O O . TRP A 1 87 ? -18.495 4.489 29.902 1.00 89.31 87 TRP A O 1
ATOM 709 N N . ALA A 1 88 ? -20.397 5.185 30.874 1.00 87.19 88 ALA A N 1
ATOM 710 C CA . ALA A 1 88 ? -21.070 5.511 29.620 1.00 87.19 88 ALA A CA 1
ATOM 711 C C . ALA A 1 88 ? -20.326 6.615 28.857 1.00 87.19 88 ALA A C 1
ATOM 713 O O . ALA A 1 88 ? -20.103 6.486 27.652 1.00 87.19 88 ALA A O 1
ATOM 714 N N . THR A 1 89 ? -19.889 7.660 29.562 1.00 91.50 89 THR A N 1
ATOM 715 C CA . THR A 1 89 ? -19.121 8.769 28.975 1.00 91.50 89 THR A CA 1
ATOM 716 C C . THR A 1 89 ? -17.789 8.273 28.411 1.00 91.50 89 THR A C 1
ATOM 718 O O . THR A 1 89 ? -17.490 8.496 27.237 1.00 91.50 89 THR A O 1
ATOM 721 N N . THR A 1 90 ? -17.044 7.494 29.199 1.00 89.75 90 THR A N 1
ATOM 722 C CA . THR A 1 90 ? -15.755 6.909 28.795 1.00 89.75 90 THR A CA 1
ATOM 723 C C . THR A 1 90 ? -15.891 6.023 27.555 1.00 89.75 90 THR A C 1
ATOM 725 O O . THR A 1 90 ? -15.055 6.056 26.646 1.00 89.75 90 THR A O 1
ATOM 728 N N . ASN A 1 91 ? -16.962 5.232 27.474 1.00 86.50 91 ASN A N 1
ATOM 729 C CA . ASN A 1 91 ? -17.216 4.389 26.311 1.00 86.50 91 ASN A CA 1
ATOM 730 C C . ASN A 1 91 ? -17.548 5.200 25.060 1.00 86.50 91 ASN A C 1
ATOM 732 O O . ASN A 1 91 ? -17.050 4.871 23.985 1.00 86.50 91 ASN A O 1
ATOM 736 N N . VAL A 1 92 ? -18.356 6.256 25.177 1.00 91.50 92 VAL A N 1
ATOM 737 C CA . VAL A 1 92 ? -18.664 7.141 24.044 1.00 91.50 92 VAL A CA 1
ATOM 738 C C . VAL A 1 92 ? -17.391 7.805 23.518 1.00 91.50 92 VAL A C 1
ATOM 740 O O . VAL A 1 92 ? -17.162 7.815 22.307 1.00 91.50 92 VAL A O 1
ATOM 743 N N . GLU A 1 93 ? -16.521 8.289 24.404 1.00 90.50 93 GLU A N 1
ATOM 744 C CA . GLU A 1 93 ? -15.221 8.853 24.022 1.00 90.50 93 GLU A CA 1
ATOM 745 C C . GLU A 1 93 ? -14.320 7.814 23.343 1.00 90.50 93 GLU A C 1
ATOM 747 O O . GLU A 1 93 ? -13.738 8.078 22.288 1.00 90.50 93 GLU A O 1
ATOM 752 N N . THR A 1 94 ? -14.261 6.599 23.891 1.00 88.25 94 THR A N 1
ATOM 753 C CA . THR A 1 94 ? -13.484 5.492 23.316 1.00 88.25 94 THR A CA 1
ATOM 754 C C . THR A 1 94 ? -13.991 5.114 21.922 1.00 88.25 94 THR A C 1
ATOM 756 O O . THR A 1 94 ? -13.193 4.925 21.000 1.00 88.25 94 THR A O 1
ATOM 759 N N . LEU A 1 95 ? -15.312 5.042 21.732 1.00 83.62 95 LEU A N 1
ATOM 760 C CA . LEU A 1 95 ? -15.934 4.772 20.434 1.00 83.62 95 LEU A CA 1
ATOM 761 C C . LEU A 1 95 ? -15.673 5.900 19.430 1.00 83.62 95 LEU A C 1
ATOM 763 O O . LEU A 1 95 ? -15.387 5.624 18.264 1.00 83.62 95 LEU A O 1
ATOM 767 N N . SER A 1 96 ? -15.709 7.158 19.871 1.00 88.81 96 SER A N 1
ATOM 768 C CA . SER A 1 96 ? -15.349 8.315 19.042 1.00 88.81 96 SER A CA 1
ATOM 769 C C . SER A 1 96 ? -13.892 8.229 18.574 1.00 88.81 96 SER A C 1
ATOM 771 O O . SER A 1 96 ? -13.604 8.328 17.378 1.00 88.81 96 SER A O 1
ATOM 773 N N . HIS A 1 97 ? -12.969 7.919 19.488 1.00 88.12 97 HIS A N 1
ATOM 774 C CA . HIS A 1 97 ? -11.554 7.751 19.164 1.00 88.12 97 HIS A CA 1
ATOM 775 C C . HIS A 1 97 ? -11.309 6.572 18.205 1.00 88.12 97 HIS A C 1
ATOM 777 O O . HIS A 1 97 ? -10.529 6.684 17.257 1.00 88.12 97 HIS A O 1
ATOM 783 N N . LEU A 1 98 ? -11.997 5.441 18.401 1.00 82.62 98 LEU A N 1
ATOM 784 C CA . LEU A 1 98 ? -11.945 4.301 17.479 1.00 82.62 98 LEU A CA 1
ATOM 785 C C . LEU A 1 98 ? -12.493 4.653 16.092 1.00 82.62 98 LEU A C 1
ATOM 787 O O . LEU A 1 98 ? -11.913 4.244 15.085 1.00 82.62 98 LEU A O 1
ATOM 791 N N . THR A 1 99 ? -13.564 5.443 16.030 1.00 88.44 99 THR A N 1
ATOM 792 C CA . THR A 1 99 ? -14.146 5.914 14.766 1.00 88.44 99 THR A CA 1
ATOM 793 C C . THR A 1 99 ? -13.147 6.788 14.012 1.00 88.44 99 THR A C 1
ATOM 795 O O . THR A 1 99 ? -12.865 6.527 12.844 1.00 88.44 99 THR A O 1
ATOM 798 N N . HIS A 1 100 ? -12.516 7.749 14.693 1.00 89.56 100 HIS A N 1
ATOM 799 C CA . HIS A 1 100 ? -11.493 8.602 14.086 1.00 89.56 100 HIS A CA 1
ATOM 800 C C . HIS A 1 100 ? -10.263 7.805 13.615 1.00 89.56 100 HIS A C 1
ATOM 802 O O . HIS A 1 100 ? -9.734 8.015 12.519 1.00 89.56 100 HIS A O 1
ATOM 808 N N . LYS A 1 101 ? -9.825 6.821 14.409 1.00 84.56 101 LYS A N 1
ATOM 809 C CA . LYS A 1 101 ? -8.746 5.907 14.013 1.00 84.56 101 LYS A CA 1
ATOM 810 C C . LYS A 1 101 ? -9.113 5.085 12.771 1.00 84.56 101 LYS A C 1
ATOM 812 O O . LYS A 1 101 ? -8.268 4.855 11.913 1.00 84.56 101 LYS A O 1
ATOM 817 N N . THR A 1 102 ? -10.368 4.667 12.652 1.00 88.94 102 THR A N 1
ATOM 818 C CA . THR A 1 102 ? -10.851 3.934 11.474 1.00 88.94 102 THR A CA 1
ATOM 819 C C . THR A 1 102 ? -10.869 4.835 10.238 1.00 88.94 102 THR A C 1
ATOM 821 O O . THR A 1 102 ? -10.398 4.428 9.183 1.00 88.94 102 THR A O 1
ATOM 824 N N . GLU A 1 103 ? -11.309 6.088 10.374 1.00 89.88 103 GLU A N 1
ATOM 825 C CA . GLU A 1 103 ? -11.299 7.070 9.281 1.00 89.88 103 GLU A CA 1
ATOM 826 C C . GLU A 1 103 ? -9.875 7.365 8.781 1.00 89.88 103 GLU A C 1
ATOM 828 O O . GLU A 1 103 ? -9.614 7.410 7.580 1.00 89.88 103 GLU A O 1
ATOM 833 N N . THR A 1 104 ? -8.920 7.538 9.696 1.00 88.25 104 THR A N 1
ATOM 834 C CA . THR A 1 104 ? -7.510 7.738 9.321 1.00 88.25 104 THR A CA 1
ATOM 835 C C . THR A 1 104 ? -6.913 6.507 8.639 1.00 88.25 104 THR A C 1
ATOM 837 O O . THR A 1 104 ? -6.183 6.657 7.659 1.00 88.25 104 THR A O 1
ATOM 840 N N . MET A 1 105 ? -7.262 5.298 9.089 1.00 85.44 105 MET A N 1
ATOM 841 C CA . MET A 1 105 ? -6.853 4.048 8.445 1.00 85.44 105 MET A CA 1
ATOM 842 C C . MET A 1 105 ? -7.452 3.894 7.039 1.00 85.44 105 MET A C 1
ATOM 844 O O . MET A 1 105 ? -6.736 3.505 6.121 1.00 85.44 105 MET A O 1
ATOM 848 N N . GLU A 1 106 ? -8.718 4.268 6.848 1.00 90.44 106 GLU A N 1
ATOM 849 C CA . GLU A 1 106 ? -9.388 4.298 5.541 1.00 90.44 106 GLU A CA 1
ATOM 850 C C . GLU A 1 106 ? -8.682 5.269 4.581 1.00 90.44 106 GLU A C 1
ATOM 852 O O . GLU A 1 106 ? -8.347 4.918 3.450 1.00 90.44 106 GLU A O 1
ATOM 857 N N . ARG A 1 107 ? -8.365 6.486 5.049 1.00 90.94 107 ARG A N 1
ATOM 858 C CA . ARG A 1 107 ? -7.624 7.477 4.249 1.00 90.94 107 ARG A CA 1
ATOM 859 C C . ARG A 1 107 ? -6.226 6.983 3.886 1.00 90.94 107 ARG A C 1
ATOM 861 O O . ARG A 1 107 ? -5.779 7.213 2.762 1.00 90.94 107 ARG A O 1
ATOM 868 N N . LEU A 1 108 ? -5.548 6.293 4.805 1.00 90.19 108 LEU A N 1
ATOM 869 C CA . LEU A 1 108 ? -4.246 5.687 4.538 1.00 90.19 108 LEU A CA 1
ATOM 870 C C . LEU A 1 108 ? -4.359 4.574 3.487 1.00 90.19 108 LEU A C 1
ATOM 872 O O . LEU A 1 108 ? -3.584 4.571 2.532 1.00 90.19 108 LEU A O 1
ATOM 876 N N . ALA A 1 109 ? -5.348 3.686 3.607 1.00 87.81 109 ALA A N 1
ATOM 877 C CA . ALA A 1 109 ? -5.599 2.624 2.635 1.00 87.81 109 ALA A CA 1
ATOM 878 C C . ALA A 1 109 ? -5.861 3.190 1.229 1.00 87.81 109 ALA A C 1
ATOM 880 O O . ALA A 1 109 ? -5.186 2.796 0.279 1.00 87.81 109 ALA A O 1
ATOM 881 N N . GLN A 1 110 ? -6.730 4.198 1.113 1.00 93.94 110 GLN A N 1
ATOM 882 C CA . GLN A 1 110 ? -6.998 4.887 -0.156 1.00 93.94 110 GLN A CA 1
ATOM 883 C C . GLN A 1 110 ? -5.755 5.584 -0.723 1.00 93.94 110 GLN A C 1
ATOM 885 O O . GLN A 1 110 ? -5.547 5.618 -1.937 1.00 93.94 110 GLN A O 1
ATOM 890 N N . SER A 1 111 ? -4.909 6.162 0.135 1.00 92.31 111 SER A N 1
ATOM 891 C CA . SER A 1 111 ? -3.657 6.779 -0.317 1.00 92.31 111 SER A CA 1
ATOM 892 C C . SER A 1 111 ? -2.658 5.746 -0.845 1.00 92.31 111 SER A C 1
ATOM 894 O O . SER A 1 111 ? -2.011 5.993 -1.862 1.00 92.31 111 SER A O 1
ATOM 896 N N . SER A 1 112 ? -2.588 4.576 -0.206 1.00 90.00 112 SER A N 1
ATOM 897 C CA . SER A 1 112 ? -1.742 3.455 -0.617 1.00 90.00 112 SER A CA 1
ATOM 898 C C . SER A 1 112 ? -2.201 2.865 -1.950 1.00 90.00 112 SER A C 1
ATOM 900 O O . SER A 1 112 ? -1.380 2.629 -2.832 1.00 90.00 112 SER A O 1
ATOM 902 N N . GLU A 1 113 ? -3.512 2.714 -2.145 1.00 94.44 113 GLU A N 1
ATOM 903 C CA . GLU A 1 113 ? -4.093 2.265 -3.414 1.00 94.44 113 GLU A CA 1
ATOM 904 C C . GLU A 1 113 ? -3.734 3.221 -4.561 1.00 94.44 113 GLU A C 1
ATOM 906 O O . GLU A 1 113 ? -3.166 2.801 -5.568 1.00 94.44 113 GLU A O 1
ATOM 911 N N . ARG A 1 114 ? -3.933 4.532 -4.363 1.00 93.62 114 ARG A N 1
ATOM 912 C CA . ARG A 1 114 ? -3.532 5.554 -5.348 1.00 93.62 114 ARG A CA 1
ATOM 913 C C . ARG A 1 114 ? -2.032 5.535 -5.632 1.00 93.62 114 ARG A C 1
ATOM 915 O O . ARG A 1 114 ? -1.613 5.737 -6.772 1.00 93.62 114 ARG A O 1
ATOM 922 N N . LEU A 1 115 ? -1.204 5.314 -4.611 1.00 91.75 115 LEU A N 1
ATOM 923 C CA . LEU A 1 115 ? 0.234 5.163 -4.803 1.00 91.75 115 LEU A CA 1
ATOM 924 C C . LEU A 1 115 ? 0.548 3.910 -5.636 1.00 91.75 115 LEU A C 1
ATOM 926 O O . LEU A 1 115 ? 1.358 3.982 -6.555 1.00 91.75 115 LEU A O 1
ATOM 930 N N . GLY A 1 116 ? -0.132 2.793 -5.376 1.00 92.25 116 GLY A N 1
ATOM 931 C CA . GLY A 1 116 ? -0.029 1.570 -6.171 1.00 92.25 116 GLY A CA 1
ATOM 932 C C . GLY A 1 116 ? -0.363 1.803 -7.644 1.00 92.25 116 GLY A C 1
ATOM 933 O O . GLY A 1 116 ? 0.431 1.446 -8.517 1.00 92.25 116 GLY A O 1
ATOM 934 N N . ASP A 1 117 ? -1.472 2.487 -7.923 1.00 94.69 117 ASP A N 1
ATOM 935 C CA . ASP A 1 117 ? -1.887 2.828 -9.286 1.00 94.69 117 ASP A CA 1
ATOM 936 C C . ASP A 1 117 ? -0.868 3.721 -9.998 1.00 94.69 117 ASP A C 1
ATOM 938 O O . ASP A 1 117 ? -0.506 3.471 -11.151 1.00 94.69 117 ASP A O 1
ATOM 942 N N . THR A 1 118 ? -0.355 4.747 -9.310 1.00 93.88 118 THR A N 1
ATOM 943 C CA . THR A 1 118 ? 0.655 5.643 -9.894 1.00 93.88 118 THR A CA 1
ATOM 944 C C . THR A 1 118 ? 1.982 4.932 -10.154 1.00 93.88 118 THR A C 1
ATOM 946 O O . THR A 1 118 ? 2.584 5.150 -11.207 1.00 93.88 118 THR A O 1
ATOM 949 N N . LEU A 1 119 ? 2.424 4.041 -9.260 1.00 91.00 119 LEU A N 1
ATOM 950 C CA . LEU A 1 119 ? 3.625 3.224 -9.460 1.00 91.00 119 LEU A CA 1
ATOM 951 C C . LEU A 1 119 ? 3.459 2.244 -10.624 1.00 91.00 119 LEU A C 1
ATOM 953 O O . LEU A 1 119 ? 4.383 2.075 -11.420 1.00 91.00 119 LEU A O 1
ATOM 957 N N . ASN A 1 120 ? 2.282 1.636 -10.760 1.00 94.88 120 ASN A N 1
ATOM 958 C CA . ASN A 1 120 ? 1.979 0.754 -11.879 1.00 94.88 120 ASN A CA 1
ATOM 959 C C . ASN A 1 120 ? 1.953 1.526 -13.210 1.00 94.88 120 ASN A C 1
ATOM 961 O O . ASN A 1 120 ? 2.558 1.095 -14.192 1.00 94.88 120 ASN A O 1
ATOM 965 N N . GLY A 1 121 ? 1.337 2.712 -13.231 1.00 94.75 121 GLY A N 1
ATOM 966 C CA . GLY A 1 121 ? 1.368 3.610 -14.386 1.00 94.75 121 GLY A CA 1
ATOM 967 C C . GLY A 1 121 ? 2.793 4.028 -14.763 1.00 94.75 121 GLY A C 1
ATOM 968 O O . GLY A 1 121 ? 3.162 3.987 -15.936 1.00 94.75 121 GLY A O 1
ATOM 969 N N . LEU A 1 122 ? 3.634 4.350 -13.775 1.00 91.69 122 LEU A N 1
ATOM 970 C CA . LEU A 1 122 ? 5.046 4.654 -14.004 1.00 91.69 122 LEU A CA 1
ATOM 971 C C . LEU A 1 122 ? 5.795 3.454 -14.599 1.00 91.69 122 LEU A C 1
ATOM 973 O O . LEU A 1 122 ? 6.551 3.624 -15.553 1.00 91.69 122 LEU A O 1
ATOM 977 N N . ALA A 1 123 ? 5.572 2.246 -14.079 1.00 90.12 123 ALA A N 1
ATOM 978 C CA . ALA A 1 123 ? 6.189 1.032 -14.608 1.00 90.12 123 ALA A CA 1
ATOM 979 C C . ALA A 1 123 ? 5.796 0.783 -16.074 1.00 90.12 123 ALA A C 1
ATOM 981 O O . ALA A 1 123 ? 6.657 0.461 -16.894 1.00 90.12 123 ALA A O 1
ATOM 982 N N . GLN A 1 124 ? 4.526 0.998 -16.431 1.00 93.88 124 GLN A N 1
ATOM 983 C CA . GLN A 1 124 ? 4.061 0.905 -17.818 1.00 93.88 124 GLN A CA 1
ATOM 984 C C . GLN A 1 124 ? 4.747 1.930 -18.728 1.00 93.88 124 GLN A C 1
ATOM 986 O O . GLN A 1 124 ? 5.217 1.567 -19.806 1.00 93.88 124 GLN A O 1
ATOM 991 N N . VAL A 1 125 ? 4.861 3.187 -18.286 1.00 94.31 125 VAL A N 1
ATOM 992 C CA . VAL A 1 125 ? 5.571 4.232 -19.042 1.00 94.31 125 VAL A CA 1
ATOM 993 C C . VAL A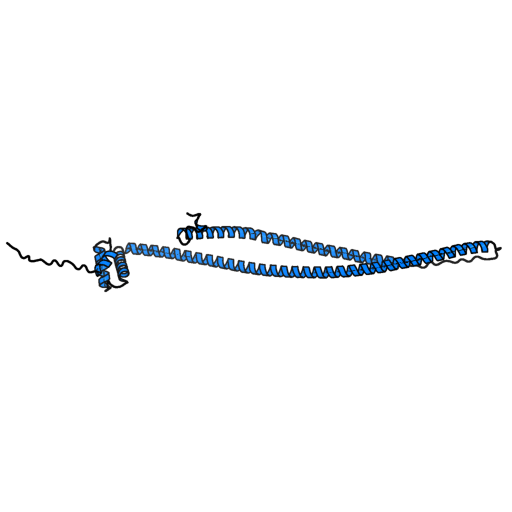 1 125 ? 7.045 3.866 -19.227 1.00 94.31 125 VAL A C 1
ATOM 995 O O . VAL A 1 125 ? 7.560 3.968 -20.339 1.00 94.31 125 VAL A O 1
ATOM 998 N N . CYS A 1 126 ? 7.719 3.393 -18.177 1.00 89.12 126 CYS A N 1
ATOM 999 C CA . CYS A 1 126 ? 9.108 2.939 -18.257 1.00 89.12 126 CYS A CA 1
ATOM 1000 C C . CYS A 1 126 ? 9.281 1.797 -19.265 1.00 89.12 126 CYS A C 1
ATOM 1002 O O . CYS A 1 126 ? 10.196 1.846 -20.084 1.00 89.12 126 CYS A O 1
ATOM 1004 N N . ASN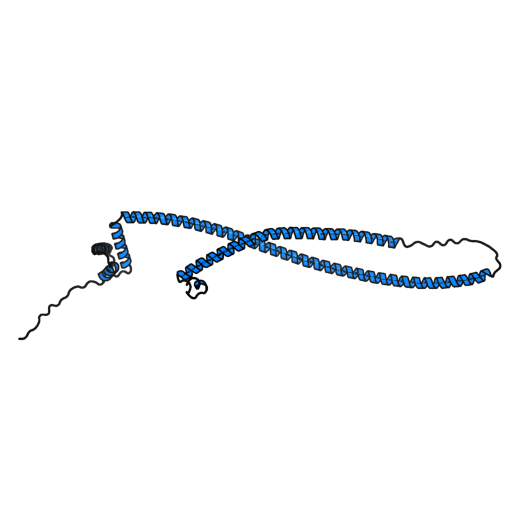 A 1 127 ? 8.390 0.803 -19.253 1.00 93.19 127 ASN A N 1
ATOM 1005 C CA . ASN A 1 127 ? 8.428 -0.294 -20.219 1.00 93.19 127 ASN A CA 1
ATOM 1006 C C . ASN A 1 127 ? 8.220 0.210 -21.656 1.00 93.19 127 ASN A C 1
ATOM 1008 O O . ASN A 1 127 ? 8.990 -0.154 -22.541 1.00 93.19 127 ASN A O 1
ATOM 1012 N N . GLY A 1 128 ? 7.270 1.122 -21.877 1.00 93.62 128 GLY A N 1
ATOM 1013 C CA . GLY A 1 128 ? 7.067 1.742 -23.190 1.00 93.62 128 GLY A CA 1
ATOM 1014 C C . GLY A 1 128 ? 8.287 2.536 -23.676 1.00 93.62 128 GLY A C 1
ATOM 1015 O O . GLY A 1 128 ? 8.645 2.479 -24.852 1.00 93.62 128 GLY A O 1
ATOM 1016 N N . LEU A 1 129 ? 8.981 3.238 -22.774 1.00 89.50 129 LEU A N 1
ATOM 1017 C CA . LEU A 1 129 ? 10.229 3.936 -23.100 1.00 89.50 129 LEU A CA 1
ATOM 1018 C C . LEU A 1 129 ? 11.363 2.965 -23.446 1.00 89.50 129 LEU A C 1
ATOM 1020 O O . LEU A 1 129 ? 12.135 3.243 -24.363 1.00 89.50 129 LEU A O 1
ATOM 1024 N N . ILE A 1 130 ? 11.464 1.826 -22.753 1.00 92.75 130 ILE A N 1
ATOM 1025 C CA . ILE A 1 130 ? 12.441 0.775 -23.074 1.00 92.75 130 ILE A CA 1
ATOM 1026 C C . ILE A 1 130 ? 12.194 0.240 -24.488 1.00 92.75 130 ILE A C 1
ATOM 1028 O O . ILE A 1 130 ? 13.137 0.149 -25.275 1.00 92.75 130 ILE A O 1
ATOM 1032 N N . GLU A 1 131 ? 10.942 -0.055 -24.839 1.00 94.00 131 GLU A N 1
ATOM 1033 C CA . GLU A 1 131 ? 10.575 -0.518 -26.182 1.00 94.00 131 GLU A CA 1
ATOM 1034 C C . GLU A 1 131 ? 10.910 0.526 -27.257 1.00 94.00 131 GLU A C 1
ATOM 1036 O O . GLU A 1 131 ? 11.515 0.199 -28.281 1.00 94.00 131 GLU A O 1
ATOM 1041 N N . GLN A 1 132 ? 10.600 1.804 -27.010 1.00 93.12 132 GLN A N 1
ATOM 1042 C CA . GLN A 1 132 ? 10.964 2.892 -27.924 1.00 93.12 132 GLN A CA 1
ATOM 1043 C C . GLN A 1 132 ? 12.480 3.027 -28.095 1.00 93.12 132 GLN A C 1
ATOM 1045 O O . GLN A 1 132 ? 12.964 3.209 -29.216 1.00 93.12 132 GLN A O 1
ATOM 1050 N N . LEU A 1 133 ? 13.244 2.916 -27.005 1.00 91.81 133 LEU A N 1
ATOM 1051 C CA . LEU A 1 133 ? 14.702 2.970 -27.046 1.00 91.81 133 LEU A CA 1
ATOM 1052 C C . LEU A 1 133 ? 15.272 1.807 -27.871 1.00 91.81 133 LEU A C 1
ATOM 1054 O O . LEU A 1 133 ? 16.169 2.008 -28.688 1.00 91.81 133 LEU A O 1
ATOM 1058 N N . GLN A 1 134 ? 14.733 0.598 -27.700 1.00 94.00 134 GLN A N 1
ATOM 1059 C CA . GLN A 1 134 ? 15.133 -0.579 -28.473 1.00 94.00 134 GLN A CA 1
ATOM 1060 C C . GLN A 1 134 ? 14.818 -0.420 -29.964 1.00 94.00 134 GLN A C 1
ATOM 1062 O O . GLN A 1 134 ? 15.680 -0.695 -30.800 1.00 94.00 134 GLN A O 1
ATOM 1067 N N . ALA A 1 135 ? 13.627 0.078 -30.306 1.00 93.25 135 ALA A N 1
ATOM 1068 C CA . ALA A 1 135 ? 13.243 0.347 -31.689 1.00 93.25 135 ALA A CA 1
ATOM 1069 C C . ALA A 1 135 ? 14.152 1.404 -32.340 1.00 93.25 135 ALA A C 1
ATOM 1071 O O . ALA A 1 135 ? 14.603 1.231 -33.475 1.00 93.25 135 ALA A O 1
ATOM 1072 N N . SER A 1 136 ? 14.470 2.472 -31.604 1.00 93.31 136 SER A N 1
ATOM 1073 C CA . SER A 1 136 ? 15.402 3.511 -32.050 1.00 93.31 136 SER A CA 1
ATOM 1074 C C . SER A 1 136 ? 16.808 2.948 -32.281 1.00 93.31 136 SER A C 1
ATOM 1076 O O . SER A 1 136 ? 17.398 3.176 -33.337 1.00 93.31 136 SER A O 1
ATOM 1078 N N . ASN A 1 137 ? 17.320 2.134 -31.352 1.00 91.69 137 ASN A N 1
ATOM 1079 C CA . ASN A 1 137 ? 18.621 1.477 -31.497 1.00 91.69 137 ASN A CA 1
ATOM 1080 C C . ASN A 1 137 ? 18.670 0.558 -32.721 1.00 91.69 137 ASN A C 1
ATOM 1082 O O . ASN A 1 137 ? 19.637 0.610 -33.474 1.00 91.69 137 ASN A O 1
ATOM 1086 N N . LEU A 1 138 ? 17.619 -0.228 -32.968 1.00 95.44 138 LEU A N 1
ATOM 1087 C CA . LEU A 1 138 ? 17.533 -1.077 -34.157 1.00 95.44 138 LEU A CA 1
ATOM 1088 C C . LEU A 1 138 ? 17.608 -0.249 -35.450 1.00 95.44 138 LEU A C 1
ATOM 1090 O O . LEU A 1 138 ? 18.300 -0.623 -36.399 1.00 95.44 138 LEU A O 1
ATOM 1094 N N . LEU A 1 139 ? 16.915 0.892 -35.483 1.00 94.94 139 LEU A N 1
ATOM 1095 C CA . LEU A 1 139 ? 16.926 1.799 -36.626 1.00 94.94 139 LEU A CA 1
ATOM 1096 C C . LEU A 1 139 ? 18.312 2.426 -36.822 1.00 94.94 139 LEU A C 1
ATOM 1098 O O . LEU A 1 139 ? 18.808 2.458 -37.947 1.00 94.94 139 LEU A O 1
ATOM 1102 N N . LEU A 1 140 ? 18.969 2.851 -35.740 1.00 92.88 140 LEU A N 1
ATOM 1103 C CA . LEU A 1 140 ? 20.346 3.345 -35.781 1.00 92.88 140 LEU A CA 1
ATOM 1104 C C . LEU A 1 140 ? 21.312 2.283 -36.313 1.00 92.88 140 LEU A C 1
ATOM 1106 O O . LEU A 1 140 ? 22.106 2.586 -37.200 1.00 92.88 140 LEU A O 1
ATOM 1110 N N . THR A 1 141 ? 21.218 1.036 -35.845 1.00 94.31 141 THR A N 1
ATOM 1111 C CA . THR A 1 141 ? 22.034 -0.073 -36.360 1.00 94.31 141 THR A CA 1
ATOM 1112 C C . THR A 1 141 ? 21.819 -0.270 -37.858 1.00 94.31 141 THR A C 1
ATOM 1114 O O . THR A 1 141 ? 22.789 -0.389 -38.603 1.00 94.31 141 THR A O 1
ATOM 1117 N N . LYS A 1 142 ? 20.565 -0.228 -38.326 1.00 94.88 142 LYS A N 1
ATOM 1118 C CA . LYS A 1 142 ? 20.253 -0.333 -39.756 1.00 94.88 142 LYS A CA 1
ATOM 1119 C C . LYS A 1 142 ? 20.893 0.798 -40.568 1.00 94.88 142 LYS A C 1
ATOM 1121 O O . LYS A 1 142 ? 21.482 0.532 -41.613 1.00 94.88 142 LYS A O 1
ATOM 1126 N N . SER A 1 143 ? 20.812 2.037 -40.086 1.00 94.19 143 SER A N 1
ATOM 1127 C CA . SER A 1 143 ? 21.443 3.192 -40.736 1.00 94.19 143 SER A CA 1
ATOM 1128 C C . SER A 1 143 ? 22.972 3.081 -40.758 1.00 94.19 143 SER A C 1
ATOM 1130 O O . SER A 1 143 ? 23.591 3.420 -41.763 1.00 94.19 143 SER A O 1
ATOM 1132 N N . ILE A 1 144 ? 23.590 2.566 -39.688 1.00 93.31 144 ILE A N 1
ATOM 1133 C CA . ILE A 1 144 ? 25.039 2.312 -39.633 1.00 93.31 144 ILE A CA 1
ATOM 1134 C C . ILE A 1 144 ? 25.450 1.280 -40.689 1.00 93.31 144 ILE A C 1
ATOM 1136 O O . ILE A 1 144 ? 26.429 1.506 -41.395 1.00 93.31 144 ILE A O 1
ATOM 1140 N N . CYS A 1 145 ? 24.695 0.188 -40.851 1.00 92.12 145 CYS A N 1
ATOM 1141 C CA . CYS A 1 145 ? 24.968 -0.800 -41.900 1.00 92.12 145 CYS A CA 1
ATOM 1142 C C . CYS A 1 145 ? 24.893 -0.181 -43.304 1.00 92.12 145 CYS A C 1
ATOM 1144 O O . CYS A 1 145 ? 25.795 -0.385 -44.105 1.00 92.12 145 CYS A O 1
ATOM 1146 N N . GLN A 1 146 ? 23.879 0.645 -43.581 1.00 93.62 146 GLN A N 1
ATOM 1147 C CA . GLN A 1 146 ? 23.750 1.326 -44.878 1.00 93.62 146 GLN A CA 1
ATOM 1148 C C . GLN A 1 146 ? 24.912 2.286 -45.168 1.00 93.62 146 GLN A C 1
ATOM 1150 O O . GLN A 1 146 ? 25.375 2.382 -46.307 1.00 93.62 146 GLN A O 1
ATOM 1155 N N . LEU A 1 147 ? 25.387 3.001 -44.144 1.00 91.50 147 LEU A N 1
ATOM 1156 C CA . LEU A 1 147 ? 26.563 3.863 -44.262 1.00 91.50 147 LEU A CA 1
ATOM 1157 C C . LEU A 1 147 ? 27.829 3.048 -44.532 1.00 91.50 147 LEU A C 1
ATOM 1159 O O . LEU A 1 147 ? 28.627 3.444 -45.374 1.00 91.50 147 LEU A O 1
ATOM 1163 N N . HIS A 1 148 ? 27.993 1.913 -43.854 1.00 94.06 148 HIS A N 1
ATOM 1164 C CA . HIS A 1 148 ? 29.121 1.013 -44.070 1.00 94.06 148 HIS A CA 1
ATOM 1165 C C . HIS A 1 148 ? 29.132 0.433 -45.494 1.00 94.06 148 HIS A C 1
ATOM 1167 O O . HIS A 1 148 ? 30.178 0.419 -46.138 1.00 94.06 148 HIS A O 1
ATOM 1173 N N . ASP A 1 149 ? 27.977 0.011 -46.014 1.00 92.56 149 ASP A N 1
ATOM 1174 C CA . ASP A 1 149 ? 27.861 -0.480 -47.394 1.00 92.56 149 ASP A CA 1
ATOM 1175 C C . ASP A 1 149 ? 28.228 0.621 -48.403 1.00 92.56 149 ASP A C 1
ATOM 1177 O O . ASP A 1 149 ? 29.028 0.402 -49.311 1.00 92.56 149 ASP A O 1
ATOM 1181 N N . SER A 1 150 ? 27.734 1.843 -48.179 1.00 92.88 150 SER A N 1
ATOM 1182 C CA . SER A 1 150 ? 28.054 3.002 -49.026 1.00 92.88 150 SER A CA 1
ATOM 1183 C C . SER A 1 150 ? 29.544 3.374 -48.986 1.00 92.88 150 SER A C 1
ATOM 1185 O O . SER A 1 150 ? 30.112 3.770 -50.003 1.00 92.88 150 SER A O 1
ATOM 1187 N N . ASP A 1 151 ? 30.189 3.262 -47.821 1.00 92.31 151 ASP A N 1
ATOM 1188 C CA . ASP A 1 151 ? 31.631 3.492 -47.660 1.00 92.31 151 ASP A CA 1
ATOM 1189 C C . ASP A 1 151 ? 32.464 2.416 -48.373 1.00 92.31 151 ASP A C 1
ATOM 1191 O O . ASP A 1 151 ? 33.469 2.724 -49.022 1.00 92.31 151 ASP A O 1
ATOM 1195 N N . SER A 1 152 ? 32.012 1.160 -48.326 1.00 93.75 152 SER A N 1
ATOM 1196 C CA . SER A 1 152 ? 32.624 0.053 -49.062 1.00 93.75 152 SER A CA 1
ATOM 1197 C C . SER A 1 152 ? 32.555 0.279 -50.575 1.00 93.75 152 SER A C 1
ATOM 1199 O O . SER A 1 152 ? 33.581 0.191 -51.260 1.00 93.75 152 SER A O 1
ATOM 1201 N N . ASP A 1 153 ? 31.384 0.672 -51.084 1.00 93.56 153 ASP A N 1
ATOM 1202 C CA . ASP A 1 153 ? 31.183 1.015 -52.493 1.00 93.56 153 ASP A CA 1
ATOM 1203 C C . ASP A 1 153 ? 32.088 2.177 -52.912 1.00 93.56 153 ASP A C 1
ATOM 1205 O O . ASP A 1 153 ? 32.791 2.090 -53.924 1.00 93.56 153 ASP A O 1
ATOM 1209 N N . LEU A 1 154 ? 32.148 3.242 -52.106 1.00 91.31 154 LEU A N 1
ATOM 1210 C CA . LEU A 1 154 ? 33.011 4.390 -52.375 1.00 91.31 154 LEU A CA 1
ATOM 1211 C C . LEU A 1 154 ? 34.492 3.989 -52.385 1.00 91.31 154 LEU A C 1
ATOM 1213 O O . LEU A 1 154 ? 35.241 4.405 -53.269 1.00 91.31 154 LEU A O 1
ATOM 1217 N N . THR A 1 155 ? 34.912 3.149 -51.442 1.00 92.00 155 THR A N 1
ATOM 1218 C CA . THR A 1 155 ? 36.280 2.626 -51.364 1.00 92.00 155 THR A CA 1
ATOM 1219 C C . THR A 1 155 ? 36.626 1.797 -52.598 1.00 92.00 155 THR A C 1
ATOM 1221 O O . THR A 1 155 ? 37.720 1.938 -53.154 1.00 92.00 155 THR A O 1
ATOM 1224 N N . SER A 1 156 ? 35.693 0.971 -53.076 1.00 93.38 156 SER A N 1
ATOM 1225 C CA . SER A 1 156 ? 35.876 0.194 -54.304 1.00 93.38 156 SER A CA 1
ATOM 1226 C C . SER A 1 156 ? 36.054 1.105 -55.526 1.00 93.38 156 SER A C 1
ATOM 1228 O O . SER A 1 156 ? 37.005 0.933 -56.293 1.00 93.38 156 SER A O 1
ATOM 1230 N N . LEU A 1 157 ? 35.230 2.152 -55.640 1.00 93.38 157 LEU A N 1
ATOM 1231 C CA . LEU A 1 157 ? 35.278 3.124 -56.729 1.00 93.38 157 LEU A CA 1
ATOM 1232 C C . LEU A 1 157 ? 36.573 3.949 -56.700 1.00 93.38 157 LEU A C 1
ATOM 1234 O O . LEU A 1 157 ? 37.186 4.202 -57.741 1.00 93.38 157 LEU A O 1
ATOM 1238 N N . VAL A 1 158 ? 37.029 4.343 -55.507 1.00 92.19 158 VAL A N 1
ATOM 1239 C CA . VAL A 1 158 ? 38.312 5.034 -55.312 1.00 92.19 158 VAL A CA 1
ATOM 1240 C C . VAL A 1 158 ? 39.472 4.140 -55.746 1.00 92.19 158 VAL A C 1
ATOM 1242 O O . VAL A 1 158 ? 40.368 4.606 -56.454 1.00 92.19 158 VAL A O 1
ATOM 1245 N N . ASN A 1 159 ? 39.455 2.858 -55.376 1.00 92.69 159 ASN A N 1
ATOM 1246 C CA . ASN A 1 159 ? 40.488 1.907 -55.780 1.00 92.69 159 ASN A CA 1
ATOM 1247 C C . ASN A 1 159 ? 40.492 1.672 -57.297 1.00 92.69 159 ASN A C 1
ATOM 1249 O O . ASN A 1 159 ? 41.566 1.689 -57.902 1.00 92.69 159 ASN A O 1
ATOM 1253 N N . GLN A 1 160 ? 39.317 1.545 -57.920 1.00 94.50 160 GLN A N 1
ATOM 1254 C CA . GLN A 1 160 ? 39.191 1.443 -59.375 1.00 94.50 160 GLN A CA 1
ATOM 1255 C C . GLN A 1 160 ? 39.762 2.686 -60.071 1.00 94.50 160 GLN A C 1
ATOM 1257 O O . GLN A 1 160 ? 40.632 2.574 -60.933 1.00 94.50 160 GLN A O 1
ATOM 1262 N N . THR A 1 161 ? 39.346 3.881 -59.645 1.00 90.06 161 THR A N 1
ATOM 1263 C CA . THR A 1 161 ? 39.820 5.151 -60.222 1.00 90.06 161 THR A CA 1
ATOM 1264 C C . THR A 1 161 ? 41.334 5.294 -60.067 1.00 90.06 161 THR A C 1
ATOM 1266 O O . THR A 1 161 ? 42.034 5.735 -60.978 1.00 90.06 161 THR A O 1
ATOM 1269 N N . ARG A 1 162 ? 41.877 4.891 -58.912 1.00 94.25 162 ARG A N 1
ATOM 1270 C CA . ARG A 1 162 ? 43.321 4.891 -58.656 1.00 94.25 162 ARG A CA 1
ATOM 1271 C C . ARG A 1 162 ? 44.068 3.970 -59.621 1.00 94.25 162 ARG A C 1
ATOM 1273 O O . ARG A 1 162 ? 45.158 4.332 -60.066 1.00 94.25 162 ARG A O 1
ATOM 1280 N N . GLN A 1 163 ? 43.504 2.807 -59.939 1.00 93.88 163 GLN A N 1
ATOM 1281 C CA . GLN A 1 163 ? 44.082 1.860 -60.889 1.00 93.88 163 GLN A CA 1
ATOM 1282 C C . GLN A 1 163 ? 44.048 2.407 -62.321 1.00 93.88 163 GLN A C 1
ATOM 1284 O O . GLN A 1 163 ? 45.073 2.386 -63.001 1.00 93.88 163 GLN A O 1
ATOM 1289 N N . GLU A 1 164 ? 42.923 2.983 -62.748 1.00 93.00 164 GLU A N 1
ATOM 1290 C CA . GLU A 1 164 ? 42.811 3.652 -64.051 1.00 93.00 164 GLU A CA 1
ATOM 1291 C C . GLU A 1 164 ? 43.845 4.781 -64.187 1.00 93.00 164 GLU A C 1
ATOM 1293 O O . GLU A 1 164 ? 44.546 4.885 -65.194 1.00 93.00 164 GLU A O 1
ATOM 1298 N N . LEU A 1 165 ? 44.024 5.589 -63.137 1.00 90.69 165 LEU A N 1
ATOM 1299 C CA . LEU A 1 165 ? 45.001 6.681 -63.116 1.00 90.69 165 LEU A CA 1
ATOM 1300 C C . LEU A 1 165 ? 46.448 6.166 -63.208 1.00 90.69 165 LEU A C 1
ATOM 1302 O O . LEU A 1 165 ? 47.292 6.796 -63.852 1.00 90.69 165 LEU A O 1
ATOM 1306 N N . PHE A 1 166 ? 46.744 5.009 -62.609 1.00 92.81 166 PHE A N 1
ATOM 1307 C CA . PHE A 1 166 ? 48.048 4.357 -62.737 1.00 92.81 166 PHE A CA 1
ATOM 1308 C C . PHE A 1 166 ? 48.327 3.911 -64.181 1.00 92.81 166 PHE A C 1
ATOM 1310 O O . PHE A 1 166 ? 49.416 4.174 -64.699 1.00 92.81 166 PHE A O 1
ATOM 1317 N N . GLU A 1 167 ? 47.337 3.322 -64.857 1.00 93.12 167 GLU A N 1
ATOM 1318 C CA . GLU A 1 167 ? 47.452 2.939 -66.269 1.00 93.12 167 GLU A CA 1
ATOM 1319 C C . GLU A 1 167 ? 47.646 4.161 -67.178 1.00 93.12 167 GLU A C 1
ATOM 1321 O O . GLU A 1 167 ? 48.570 4.189 -67.996 1.00 93.12 167 GLU A O 1
ATOM 1326 N N . TYR A 1 168 ? 46.874 5.234 -66.977 1.00 88.44 168 TYR A N 1
ATOM 1327 C CA . TYR A 1 168 ? 47.074 6.485 -67.718 1.00 88.44 168 TYR A CA 1
ATOM 1328 C C . TYR A 1 168 ? 48.471 7.075 -67.511 1.00 88.44 168 TYR A C 1
ATOM 1330 O O . TYR A 1 168 ? 49.116 7.511 -68.469 1.00 88.44 168 TYR A O 1
ATOM 1338 N N . LYS A 1 169 ? 48.980 7.059 -66.272 1.00 93.56 169 LYS A N 1
ATOM 1339 C CA . LYS A 1 169 ? 50.332 7.540 -65.959 1.00 93.56 169 LYS A CA 1
ATOM 1340 C C . LYS A 1 169 ? 51.402 6.740 -66.707 1.00 93.56 169 LYS A C 1
ATOM 1342 O O . LYS A 1 169 ? 52.367 7.324 -67.205 1.00 93.56 169 LYS A O 1
ATOM 1347 N N . LYS A 1 170 ? 51.223 5.423 -66.826 1.00 92.12 170 LYS A N 1
ATOM 1348 C CA . LYS A 1 170 ? 52.115 4.541 -67.586 1.00 92.12 170 LYS A CA 1
ATOM 1349 C C . LYS A 1 170 ? 52.099 4.890 -69.077 1.00 92.12 170 LYS A C 1
ATOM 1351 O O . LYS A 1 170 ? 53.162 5.093 -69.662 1.00 92.12 170 LYS A O 1
ATOM 1356 N N . VAL A 1 171 ? 50.922 5.063 -69.678 1.00 92.25 171 VAL A N 1
ATOM 1357 C CA . VAL A 1 171 ? 50.783 5.479 -71.088 1.00 92.25 171 VAL A CA 1
ATOM 1358 C C . VAL A 1 171 ? 51.460 6.830 -71.347 1.00 92.25 171 VAL A C 1
ATOM 1360 O O . VAL A 1 171 ? 52.219 6.960 -72.308 1.00 92.25 171 VAL A O 1
ATOM 1363 N N . LEU A 1 172 ? 51.269 7.813 -70.460 1.00 86.94 172 LEU A N 1
ATOM 1364 C CA . LEU A 1 172 ? 51.938 9.115 -70.555 1.00 86.94 172 LEU A CA 1
ATOM 1365 C C . LEU A 1 172 ? 53.465 8.995 -70.506 1.00 86.94 172 LEU A C 1
ATOM 1367 O O . LEU A 1 172 ? 54.144 9.669 -71.278 1.00 86.94 172 LEU A O 1
ATOM 1371 N N . SER A 1 173 ? 54.016 8.125 -69.652 1.00 90.50 173 SER A N 1
ATOM 1372 C CA . SER A 1 173 ? 55.469 7.908 -69.614 1.00 90.50 173 SER A CA 1
ATOM 1373 C C . SER A 1 173 ? 56.022 7.309 -70.912 1.00 90.50 173 SER A C 1
ATOM 1375 O O . SER A 1 173 ? 57.078 7.741 -71.371 1.00 90.50 173 SER A O 1
ATOM 1377 N N . TYR A 1 174 ? 55.292 6.390 -71.555 1.00 87.31 174 TYR A N 1
ATOM 1378 C CA . TYR A 1 174 ? 55.686 5.846 -72.858 1.00 87.31 174 TYR A CA 1
ATOM 1379 C C . TYR A 1 174 ? 55.635 6.908 -73.961 1.00 87.31 174 TYR A C 1
ATOM 1381 O O . TYR A 1 174 ? 56.570 7.018 -74.753 1.00 87.31 174 TYR A O 1
ATOM 1389 N N . LEU A 1 175 ? 54.572 7.717 -73.997 1.00 85.50 175 LEU A N 1
ATOM 1390 C CA . LEU A 1 175 ? 54.436 8.822 -74.950 1.00 85.50 175 LEU A CA 1
ATOM 1391 C C . LEU A 1 175 ? 55.536 9.870 -74.774 1.00 85.50 175 LEU A C 1
ATOM 1393 O O . LEU A 1 175 ? 56.101 10.321 -75.767 1.00 85.50 175 LEU A O 1
ATOM 1397 N N . ALA A 1 176 ? 55.862 10.235 -73.533 1.00 86.12 176 ALA A N 1
ATOM 1398 C CA . ALA A 1 176 ? 56.937 11.175 -73.233 1.00 86.12 176 ALA A CA 1
ATOM 1399 C C . ALA A 1 176 ? 58.301 10.647 -73.705 1.00 86.12 176 ALA A C 1
ATOM 1401 O O . ALA A 1 176 ? 59.030 11.368 -74.385 1.00 86.12 176 ALA A O 1
ATOM 1402 N N . ALA A 1 177 ? 58.614 9.377 -73.422 1.00 86.19 177 ALA A N 1
ATOM 1403 C CA . ALA A 1 177 ? 59.846 8.741 -73.888 1.00 86.19 177 ALA A CA 1
ATOM 1404 C C . ALA A 1 177 ? 59.930 8.703 -75.425 1.00 86.19 177 ALA A C 1
ATOM 1406 O O . ALA A 1 177 ? 60.981 8.986 -76.002 1.00 86.19 177 ALA A O 1
ATOM 1407 N N . ASN A 1 178 ? 58.813 8.412 -76.099 1.00 83.81 178 ASN A N 1
ATOM 1408 C CA . ASN A 1 178 ? 58.758 8.415 -77.558 1.00 83.81 178 ASN A CA 1
ATOM 1409 C C . ASN A 1 178 ? 58.903 9.834 -78.137 1.00 83.81 178 ASN A C 1
ATOM 1411 O O . ASN A 1 178 ? 59.635 10.032 -79.103 1.00 83.81 178 ASN A O 1
ATOM 1415 N N . MET A 1 179 ? 58.271 10.839 -77.518 1.00 76.81 179 MET A N 1
ATOM 1416 C CA . MET A 1 179 ? 58.446 12.244 -77.898 1.00 76.81 179 MET A CA 1
ATOM 1417 C C . MET A 1 179 ? 59.905 12.684 -77.769 1.00 76.81 179 MET A C 1
ATOM 1419 O O . MET A 1 179 ? 60.429 13.318 -78.682 1.00 76.81 179 MET A O 1
ATOM 1423 N N . GLU A 1 180 ? 60.595 12.309 -76.693 1.00 81.56 180 GLU A N 1
ATOM 1424 C CA . GLU A 1 180 ? 62.019 12.614 -76.529 1.00 81.56 180 GLU A CA 1
ATOM 1425 C C . GLU A 1 180 ? 62.877 11.948 -77.618 1.00 81.56 180 GLU A C 1
ATOM 1427 O O . GLU A 1 180 ? 63.762 12.592 -78.187 1.00 81.56 180 GLU A O 1
ATOM 1432 N N . ALA A 1 181 ? 62.579 10.693 -77.970 1.00 77.81 181 ALA A N 1
ATOM 1433 C CA . ALA A 1 181 ? 63.236 9.999 -79.077 1.00 77.81 181 ALA A CA 1
ATOM 1434 C C . ALA A 1 181 ? 62.997 10.710 -80.422 1.00 77.81 181 ALA A C 1
ATOM 1436 O O . ALA A 1 181 ? 63.943 10.932 -81.180 1.00 77.81 181 ALA A O 1
ATOM 1437 N N . THR A 1 182 ? 61.762 11.145 -80.697 1.00 74.19 182 THR A N 1
ATOM 1438 C CA . THR A 1 182 ? 61.451 11.915 -81.912 1.00 74.19 182 THR A CA 1
ATOM 1439 C C . THR A 1 182 ? 62.091 13.302 -81.913 1.00 74.19 182 THR A C 1
ATOM 1441 O O . THR A 1 182 ? 62.563 13.740 -82.954 1.00 74.19 182 THR A O 1
ATOM 1444 N N . ASN A 1 183 ? 62.194 13.979 -80.767 1.00 70.94 183 ASN A N 1
ATOM 1445 C CA . ASN A 1 183 ? 62.834 15.291 -80.677 1.00 70.94 183 ASN A CA 1
ATOM 1446 C C . ASN A 1 183 ? 64.347 15.197 -80.940 1.00 70.94 183 ASN A C 1
ATOM 1448 O O . ASN A 1 183 ? 64.901 16.060 -81.611 1.00 70.94 183 ASN A O 1
ATOM 1452 N N . LYS A 1 184 ? 65.005 14.113 -80.500 1.00 73.88 184 LYS A N 1
ATOM 1453 C CA . LYS A 1 184 ? 66.408 13.811 -80.853 1.00 73.88 184 LYS A CA 1
ATOM 1454 C C . LYS A 1 184 ? 66.604 13.548 -82.352 1.00 73.88 184 LYS A C 1
ATOM 1456 O O . LYS A 1 184 ? 67.656 13.869 -82.893 1.00 73.88 184 LYS A O 1
ATOM 1461 N N . LEU A 1 185 ? 65.599 12.985 -83.026 1.00 62.81 185 LEU A N 1
ATOM 1462 C CA . LEU A 1 185 ? 65.594 12.822 -84.485 1.00 62.81 185 LEU A CA 1
ATOM 1463 C C . LEU A 1 185 ? 65.353 14.157 -85.204 1.00 62.81 185 LEU A C 1
ATOM 1465 O O . LEU A 1 185 ? 66.056 14.476 -86.158 1.00 62.81 185 LEU A O 1
ATOM 1469 N N . VAL A 1 186 ? 64.413 14.973 -84.728 1.00 61.97 186 VAL A N 1
ATOM 1470 C CA . VAL A 1 186 ? 64.102 16.286 -85.316 1.00 61.97 186 VAL A CA 1
ATOM 1471 C C . VAL A 1 186 ? 65.251 17.281 -85.128 1.00 61.97 186 VAL A C 1
ATOM 1473 O O . VAL A 1 186 ? 65.545 18.041 -86.046 1.00 61.97 186 VAL A O 1
ATOM 1476 N N . SER A 1 187 ? 65.972 17.242 -84.003 1.00 59.34 187 SER A N 1
ATOM 1477 C CA . SER A 1 187 ? 67.153 18.087 -83.776 1.00 59.34 187 SER A CA 1
ATOM 1478 C C . SER A 1 187 ? 68.374 17.712 -84.632 1.00 59.34 187 SER A C 1
ATOM 1480 O O . SER A 1 187 ? 69.352 18.457 -84.643 1.00 59.34 187 SER A O 1
ATOM 1482 N N . SER A 1 188 ? 68.314 16.603 -85.380 1.00 59.56 188 SER A N 1
ATOM 1483 C CA . SER A 1 188 ? 69.327 16.212 -86.373 1.00 59.56 188 SER A CA 1
ATOM 1484 C C . SER A 1 188 ? 69.041 16.720 -87.799 1.00 59.56 188 SER A C 1
ATOM 1486 O O . SER A 1 188 ? 69.841 16.489 -88.704 1.00 59.56 188 SER A O 1
ATOM 1488 N N . LEU A 1 189 ? 67.934 17.447 -88.009 1.00 47.38 189 LEU A N 1
ATOM 1489 C CA . LEU A 1 189 ? 67.568 18.067 -89.289 1.00 47.38 189 LEU A CA 1
ATOM 1490 C C . LEU A 1 189 ? 67.915 19.576 -89.301 1.00 47.38 189 LEU A C 1
ATOM 1492 O O . LEU A 1 189 ? 67.690 20.262 -88.302 1.00 47.38 189 LEU A O 1
ATOM 1496 N N . PRO A 1 190 ? 68.441 20.133 -90.412 1.00 41.53 190 PRO A N 1
ATOM 1497 C CA . PRO A 1 190 ? 68.757 21.558 -90.512 1.00 41.53 190 PRO A CA 1
ATOM 1498 C C . PRO A 1 190 ? 67.484 22.422 -90.501 1.00 41.53 190 PRO A C 1
ATOM 1500 O O . PRO A 1 190 ? 66.536 22.188 -91.249 1.00 41.53 190 PRO A O 1
ATOM 1503 N N . VAL A 1 191 ? 67.481 23.426 -89.620 1.00 42.62 191 VAL A N 1
ATOM 1504 C CA . VAL A 1 191 ? 66.335 24.276 -89.264 1.00 42.62 191 VAL A CA 1
ATOM 1505 C C . VAL A 1 191 ? 65.902 25.194 -90.408 1.00 42.62 191 VAL A C 1
ATOM 1507 O O . VAL A 1 191 ? 66.688 25.986 -90.923 1.00 42.62 191 VAL A O 1
ATOM 1510 N N . GLY A 1 192 ? 64.598 25.181 -90.685 1.00 35.72 192 GLY A N 1
ATOM 1511 C CA . GLY A 1 192 ? 63.874 26.254 -91.351 1.00 35.72 192 GLY A CA 1
ATOM 1512 C C . GLY A 1 192 ? 62.488 26.425 -90.729 1.00 35.72 192 GLY A C 1
ATOM 1513 O O . GLY A 1 192 ? 61.596 25.632 -90.992 1.00 35.72 192 GLY A O 1
ATOM 1514 N N . LEU A 1 193 ? 62.333 27.512 -89.967 1.00 38.41 193 LEU A N 1
ATOM 1515 C CA . LEU A 1 193 ? 61.085 28.214 -89.634 1.00 38.41 193 LEU A CA 1
ATOM 1516 C C . LEU A 1 193 ? 60.136 27.671 -88.538 1.00 38.41 193 LEU A C 1
ATOM 1518 O O . LEU A 1 193 ? 59.296 26.805 -88.737 1.00 38.41 193 LEU A O 1
ATOM 1522 N N . ASN A 1 194 ? 60.147 28.458 -87.460 1.00 37.78 194 ASN A N 1
ATOM 1523 C CA . ASN A 1 194 ? 59.035 29.286 -86.977 1.00 37.78 194 ASN A CA 1
ATOM 1524 C C . ASN A 1 194 ? 58.318 28.853 -85.691 1.00 37.78 194 ASN A C 1
ATOM 1526 O O . ASN A 1 194 ? 57.882 27.728 -85.480 1.00 37.78 194 ASN A O 1
ATOM 1530 N N . HIS A 1 195 ? 58.235 29.858 -84.830 1.00 47.19 195 HIS A N 1
ATOM 1531 C CA . HIS A 1 195 ? 57.770 29.877 -83.463 1.00 47.19 195 HIS A CA 1
ATOM 1532 C C . HIS A 1 195 ? 56.239 29.897 -83.465 1.00 47.19 195 HIS A C 1
ATOM 1534 O O . HIS A 1 195 ? 55.655 30.785 -84.079 1.00 47.19 195 HIS A O 1
ATOM 1540 N N . ASN A 1 196 ? 55.581 28.978 -82.754 1.00 36.44 196 ASN A N 1
ATOM 1541 C CA . ASN A 1 196 ? 54.213 29.218 -82.307 1.00 36.44 196 ASN A CA 1
ATOM 1542 C C . ASN A 1 196 ? 53.923 28.573 -80.952 1.00 36.44 196 ASN A C 1
ATOM 1544 O O . ASN A 1 196 ? 54.181 27.403 -80.684 1.00 36.44 196 ASN A O 1
ATOM 1548 N N . LYS A 1 197 ? 53.391 29.442 -80.102 1.00 45.78 197 LYS A N 1
ATOM 1549 C CA . LYS A 1 197 ? 52.979 29.288 -78.716 1.00 45.78 197 LYS A CA 1
ATOM 1550 C C . LYS A 1 197 ? 51.721 28.418 -78.656 1.00 45.78 197 LYS A C 1
ATOM 1552 O O . LYS A 1 197 ? 50.719 28.776 -79.267 1.00 45.78 197 LYS A O 1
ATOM 1557 N N . ILE A 1 198 ? 51.749 27.325 -77.891 1.00 37.69 198 ILE A N 1
ATOM 1558 C CA . ILE A 1 198 ? 50.539 26.577 -77.520 1.00 37.69 198 ILE A CA 1
ATOM 1559 C C . ILE A 1 198 ? 50.421 26.580 -75.998 1.00 37.69 198 ILE A C 1
ATOM 1561 O O . ILE A 1 198 ? 51.244 26.036 -75.268 1.00 37.69 198 ILE A O 1
ATOM 1565 N N . GLN A 1 199 ? 49.387 27.278 -75.550 1.00 43.50 199 GLN A N 1
ATOM 1566 C CA . GLN A 1 199 ? 48.948 27.454 -74.179 1.00 43.50 199 GLN A CA 1
ATOM 1567 C C . GLN A 1 199 ? 48.074 26.246 -73.809 1.00 43.50 199 GLN A C 1
ATOM 1569 O O . GLN A 1 199 ? 47.005 26.058 -74.386 1.00 43.50 199 GLN A O 1
ATOM 1574 N N . SER A 1 200 ? 48.525 25.402 -72.880 1.00 39.81 200 SER A N 1
ATOM 1575 C CA . SER A 1 200 ? 47.728 24.285 -72.364 1.00 39.81 200 SER A CA 1
ATOM 1576 C C . SER A 1 200 ? 46.827 24.766 -71.224 1.00 39.81 200 SER A C 1
ATOM 1578 O O . SER A 1 200 ? 47.294 24.988 -70.107 1.00 39.81 200 SER A O 1
ATOM 1580 N N . ASN A 1 201 ? 45.532 24.914 -71.507 1.00 41.50 201 ASN A N 1
ATOM 1581 C CA . ASN A 1 201 ? 44.481 25.008 -70.496 1.00 41.50 201 ASN A CA 1
ATOM 1582 C C . ASN A 1 201 ? 44.328 23.644 -69.802 1.00 41.50 201 ASN A C 1
ATOM 1584 O O . ASN A 1 201 ? 43.730 22.729 -70.367 1.00 41.50 201 ASN A O 1
ATOM 1588 N N . SER A 1 202 ? 44.845 23.501 -68.580 1.00 39.22 202 SER A N 1
ATOM 1589 C CA . SER A 1 202 ? 44.464 22.409 -67.681 1.00 39.22 202 SER A CA 1
ATOM 1590 C C . SER A 1 202 ? 43.177 22.795 -66.954 1.00 39.22 202 SER A C 1
ATOM 1592 O O . SER A 1 202 ? 43.140 23.674 -66.094 1.00 39.22 202 SER A O 1
ATOM 1594 N N . ALA A 1 203 ? 42.093 22.153 -67.382 1.00 36.59 203 ALA A N 1
ATOM 1595 C CA . ALA A 1 203 ? 40.751 22.344 -66.872 1.00 36.59 203 ALA A CA 1
ATOM 1596 C C . ALA A 1 203 ? 40.631 21.972 -65.384 1.00 36.59 203 ALA A C 1
ATOM 1598 O O . ALA A 1 203 ? 41.199 21.004 -64.881 1.00 36.59 203 ALA A O 1
ATOM 1599 N N . SER A 1 204 ? 39.836 22.791 -64.715 1.00 52.03 204 SER A N 1
ATOM 1600 C CA . SER A 1 204 ? 39.363 22.752 -63.342 1.00 52.03 204 SER A CA 1
ATOM 1601 C C . SER A 1 204 ? 38.556 21.494 -62.992 1.00 52.03 204 SER A C 1
ATOM 1603 O O . SER A 1 204 ? 37.552 21.203 -63.637 1.00 52.03 204 SER A O 1
ATOM 1605 N N . ARG A 1 205 ? 38.918 20.817 -61.889 1.00 52.03 205 ARG A N 1
ATOM 1606 C CA . ARG A 1 205 ? 37.970 20.164 -60.952 1.00 52.03 205 ARG A CA 1
ATOM 1607 C C . ARG A 1 205 ? 38.666 19.646 -59.675 1.00 52.03 205 ARG A C 1
ATOM 1609 O O . ARG A 1 205 ? 39.181 18.535 -59.657 1.00 52.03 205 ARG A O 1
ATOM 1616 N N . PRO A 1 206 ? 38.670 20.454 -58.597 1.00 48.19 206 PRO A N 1
ATOM 1617 C CA . PRO A 1 206 ? 38.527 19.901 -57.242 1.00 48.19 206 PRO A CA 1
ATOM 1618 C C . PRO A 1 206 ? 37.528 20.666 -56.342 1.00 48.19 206 PRO A C 1
ATOM 1620 O O . PRO A 1 206 ? 37.380 20.331 -55.170 1.00 48.19 206 PRO A O 1
ATOM 1623 N N . GLN A 1 207 ? 36.820 21.681 -56.855 1.00 50.81 207 GLN A N 1
ATOM 1624 C CA . GLN A 1 207 ? 35.976 22.556 -56.021 1.00 50.81 207 GLN A CA 1
ATOM 1625 C C . GLN A 1 207 ? 34.725 21.866 -55.443 1.00 50.81 207 GLN A C 1
ATOM 1627 O O . GLN A 1 207 ? 34.371 22.118 -54.297 1.00 50.81 207 GLN A O 1
ATOM 1632 N N . THR A 1 208 ? 34.110 20.919 -56.155 1.00 57.12 208 THR A N 1
ATOM 1633 C CA . THR A 1 208 ? 32.837 20.309 -55.721 1.00 57.12 208 THR A CA 1
ATOM 1634 C C . THR A 1 208 ? 32.970 19.361 -54.528 1.00 57.12 208 THR A C 1
ATOM 1636 O O . THR A 1 208 ? 32.055 19.264 -53.713 1.00 57.12 208 THR A O 1
ATOM 1639 N N . PHE A 1 209 ? 34.102 18.668 -54.385 1.00 58.34 209 PHE A N 1
ATOM 1640 C CA . PHE A 1 209 ? 34.300 17.721 -53.283 1.00 58.34 209 PHE A CA 1
ATOM 1641 C C . PHE A 1 209 ? 34.630 18.432 -51.969 1.00 58.34 209 PHE A C 1
ATOM 1643 O O . PHE A 1 209 ? 34.088 18.084 -50.922 1.00 58.34 209 PHE A O 1
ATOM 1650 N N . ALA A 1 210 ? 35.464 19.474 -52.028 1.00 65.12 210 ALA A N 1
ATOM 1651 C CA . ALA A 1 210 ? 35.793 20.287 -50.861 1.00 65.12 210 ALA A CA 1
ATOM 1652 C C . ALA A 1 210 ? 34.554 21.015 -50.307 1.00 65.12 210 ALA A C 1
ATOM 1654 O O . ALA A 1 210 ? 34.363 21.069 -49.092 1.00 65.12 210 ALA A O 1
ATOM 1655 N N . GLU A 1 211 ? 33.680 21.515 -51.186 1.00 65.69 211 GLU A N 1
ATOM 1656 C CA . GLU A 1 211 ? 32.415 22.149 -50.798 1.00 65.69 211 GLU A CA 1
ATOM 1657 C C . GLU A 1 211 ? 31.432 21.160 -50.158 1.00 65.69 211 GLU A C 1
ATOM 1659 O O . GLU A 1 211 ? 30.818 21.475 -49.134 1.00 65.69 211 GLU A O 1
ATOM 1664 N N . TRP A 1 212 ? 31.324 19.943 -50.699 1.00 75.81 212 TRP A N 1
ATOM 1665 C CA . TRP A 1 212 ? 30.493 18.886 -50.121 1.00 75.81 212 TRP A CA 1
ATOM 1666 C C . TRP A 1 212 ? 31.005 18.431 -48.743 1.00 75.81 212 TRP A C 1
ATOM 1668 O O . TRP A 1 212 ? 30.227 18.364 -47.790 1.00 75.81 212 TRP A O 1
ATOM 1678 N N . PHE A 1 213 ? 32.321 18.239 -48.586 1.00 65.81 213 PHE A N 1
ATOM 1679 C CA . PHE A 1 213 ? 32.935 17.882 -47.298 1.00 65.81 213 PHE A CA 1
ATOM 1680 C C . PHE A 1 213 ? 32.727 18.968 -46.231 1.00 65.81 213 PHE A C 1
ATOM 1682 O O . PHE A 1 213 ? 32.421 18.675 -45.073 1.00 65.81 213 PHE A O 1
ATOM 1689 N N . GLN A 1 214 ? 32.835 20.241 -46.621 1.00 72.50 214 GLN A N 1
ATOM 1690 C CA . GLN A 1 214 ? 32.564 21.384 -45.742 1.00 72.50 214 GLN A CA 1
ATOM 1691 C C . GLN A 1 214 ? 31.082 21.512 -45.361 1.00 72.50 214 GLN A C 1
ATOM 1693 O O . GLN A 1 214 ? 30.758 22.094 -44.322 1.00 72.50 214 GLN A O 1
ATOM 1698 N N . LYS A 1 215 ? 30.166 20.992 -46.185 1.00 76.12 215 LYS A N 1
ATOM 1699 C CA . LYS A 1 215 ? 28.735 20.952 -45.868 1.00 76.12 215 LYS A CA 1
ATOM 1700 C C . LYS A 1 215 ? 28.430 19.878 -44.822 1.00 76.12 215 LYS A C 1
ATOM 1702 O O . LYS A 1 215 ? 27.822 20.198 -43.805 1.00 76.12 215 LYS A O 1
ATOM 1707 N N . ILE A 1 216 ? 28.942 18.660 -45.004 1.00 63.47 216 ILE A N 1
ATOM 1708 C CA . ILE A 1 216 ? 28.745 17.561 -44.041 1.00 63.47 216 ILE A CA 1
ATOM 1709 C C . ILE A 1 216 ? 29.343 17.900 -42.675 1.00 63.47 216 ILE A C 1
ATOM 1711 O O . ILE A 1 216 ? 28.698 17.691 -41.649 1.00 63.47 216 ILE A O 1
ATOM 1715 N N . LYS A 1 217 ? 30.532 18.512 -42.642 1.00 72.88 217 LYS A N 1
ATOM 1716 C CA . LYS A 1 217 ? 31.174 18.903 -41.380 1.00 72.88 217 LYS A CA 1
ATOM 1717 C C . LYS A 1 217 ? 30.333 19.890 -40.556 1.00 72.88 217 LYS A C 1
ATOM 1719 O O . LYS A 1 217 ? 30.362 19.830 -39.331 1.00 72.88 217 LYS A O 1
ATOM 1724 N N . ARG A 1 218 ? 29.570 20.774 -41.213 1.00 72.88 218 ARG A N 1
ATOM 1725 C CA . ARG A 1 218 ? 28.659 21.723 -40.546 1.00 72.88 218 ARG A CA 1
ATOM 1726 C C . ARG A 1 218 ? 27.381 21.062 -40.047 1.00 72.88 218 ARG A C 1
ATOM 1728 O O . ARG A 1 218 ? 26.879 21.433 -38.991 1.00 72.88 218 ARG A O 1
ATOM 1735 N N . GLU A 1 219 ? 26.853 20.088 -40.778 1.00 70.44 219 GLU A N 1
ATOM 1736 C CA . GLU A 1 219 ? 25.665 19.365 -40.326 1.00 70.44 219 GLU A CA 1
ATOM 1737 C C . GLU A 1 219 ? 25.997 18.529 -39.082 1.00 70.44 219 GLU A C 1
ATOM 1739 O O . GLU A 1 219 ? 25.316 18.672 -38.070 1.00 70.44 219 GLU A O 1
ATOM 1744 N N . VAL A 1 220 ? 27.108 17.785 -39.084 1.00 63.72 220 VAL A N 1
ATOM 1745 C CA . VAL A 1 220 ? 27.527 16.937 -37.950 1.00 63.72 220 VAL A CA 1
ATOM 1746 C C . VAL A 1 220 ? 27.730 17.732 -36.651 1.00 63.72 220 VAL A C 1
ATOM 1748 O O . VAL A 1 220 ? 27.218 17.326 -35.609 1.00 63.72 220 VAL A O 1
ATOM 1751 N N . SER A 1 221 ? 28.367 18.908 -36.693 1.00 64.25 221 SER A N 1
ATOM 1752 C CA . SER A 1 221 ? 28.552 19.731 -35.482 1.00 64.25 221 SER A CA 1
ATOM 1753 C C . SER A 1 221 ? 27.236 20.286 -34.917 1.00 64.25 221 SER A C 1
ATOM 1755 O O . SER A 1 221 ? 27.120 20.539 -33.718 1.00 64.25 221 SER A O 1
ATOM 1757 N N . THR A 1 222 ? 26.215 20.445 -35.763 1.00 71.31 222 THR A N 1
ATOM 1758 C CA . THR A 1 222 ? 24.875 20.874 -35.336 1.00 71.31 222 THR A CA 1
ATOM 1759 C C . THR A 1 222 ? 24.131 19.736 -34.618 1.00 71.31 222 THR A C 1
ATOM 1761 O O . THR A 1 222 ? 23.348 19.987 -33.698 1.00 71.31 222 THR A O 1
ATOM 1764 N N . TRP A 1 223 ? 24.395 18.479 -34.995 1.00 58.59 223 TRP A N 1
ATOM 1765 C CA . TRP A 1 223 ? 23.829 17.293 -34.341 1.00 58.59 223 TRP A CA 1
ATOM 1766 C C . TRP A 1 223 ? 24.451 17.026 -32.965 1.00 58.59 223 TRP A C 1
ATOM 1768 O O . TRP A 1 223 ? 23.713 16.745 -32.019 1.00 58.59 223 TRP A O 1
ATOM 1778 N N . GLU A 1 224 ? 25.766 17.204 -32.810 1.00 60.78 224 GLU A N 1
ATOM 1779 C CA . GLU A 1 224 ? 26.448 17.036 -31.515 1.00 60.78 224 GLU A CA 1
ATOM 1780 C C . GLU A 1 224 ? 25.915 18.004 -30.445 1.00 60.78 224 GLU A C 1
ATOM 1782 O O . GLU A 1 224 ? 25.641 17.598 -29.314 1.00 60.78 224 GLU A O 1
ATOM 1787 N N . GLY A 1 225 ? 25.665 19.267 -30.813 1.00 64.44 225 GLY A N 1
ATOM 1788 C CA . GLY A 1 225 ? 25.104 20.264 -29.893 1.00 64.44 225 GLY A CA 1
ATOM 1789 C C . GLY A 1 225 ? 23.675 19.948 -29.433 1.00 64.44 225 GLY A C 1
ATOM 1790 O O . GLY A 1 225 ? 23.319 20.208 -28.283 1.00 64.44 225 GLY A O 1
ATOM 1791 N N . ARG A 1 226 ? 22.854 19.344 -30.302 1.00 67.31 226 ARG A N 1
ATOM 1792 C CA . ARG A 1 226 ? 21.479 18.943 -29.959 1.00 67.31 226 ARG A CA 1
ATOM 1793 C C . ARG A 1 226 ? 21.447 17.712 -29.060 1.00 67.31 226 ARG A C 1
ATOM 1795 O O . ARG A 1 226 ? 20.655 17.680 -28.121 1.00 67.31 226 ARG A O 1
ATOM 1802 N N . PHE A 1 227 ? 22.331 16.746 -29.305 1.00 63.34 227 PHE A N 1
ATOM 1803 C CA . PHE A 1 227 ? 22.402 15.517 -28.516 1.00 63.34 227 PHE A CA 1
ATOM 1804 C C . PHE A 1 227 ? 22.865 15.785 -27.075 1.00 63.34 227 PHE A C 1
ATOM 1806 O O . PHE A 1 227 ? 22.249 15.307 -26.119 1.00 63.34 227 PHE A O 1
ATOM 1813 N N . LEU A 1 228 ? 23.890 16.628 -26.900 1.00 67.12 228 LEU A N 1
ATOM 1814 C CA . LEU A 1 228 ? 24.372 17.030 -25.574 1.00 67.12 228 LEU A CA 1
ATOM 1815 C C . LEU A 1 228 ? 23.297 17.761 -24.759 1.00 67.12 228 LEU A C 1
ATOM 1817 O O . LEU A 1 228 ? 23.138 17.482 -23.572 1.00 67.12 228 LEU A O 1
ATOM 1821 N N . TRP A 1 229 ? 22.514 18.644 -25.385 1.00 62.53 229 TRP A N 1
ATOM 1822 C CA . TRP A 1 229 ? 21.458 19.375 -24.681 1.00 62.53 229 TRP A CA 1
ATOM 1823 C C . TRP A 1 229 ? 20.343 18.446 -24.177 1.00 62.53 229 TRP A C 1
ATOM 1825 O O . TRP A 1 229 ? 19.931 18.547 -23.022 1.00 62.53 229 TRP A O 1
ATOM 1835 N N . THR A 1 230 ? 19.909 17.475 -24.988 1.00 66.94 230 THR A N 1
ATOM 1836 C CA . THR A 1 230 ? 18.867 16.517 -24.580 1.00 66.94 230 THR A CA 1
ATOM 1837 C C . THR A 1 230 ? 19.311 15.591 -23.451 1.00 66.94 230 THR A C 1
ATOM 1839 O O . THR A 1 230 ? 18.525 15.306 -22.544 1.00 66.94 230 THR A O 1
ATOM 1842 N N . VAL A 1 231 ? 20.575 15.155 -23.460 1.00 67.06 231 VAL A N 1
ATOM 1843 C CA . VAL A 1 231 ? 21.120 14.279 -22.412 1.00 67.06 231 VAL A CA 1
ATOM 1844 C C . VAL A 1 231 ? 21.249 15.036 -21.088 1.00 67.06 231 VAL A C 1
ATOM 1846 O O . VAL A 1 231 ? 20.830 14.524 -20.051 1.00 67.06 231 VAL A O 1
ATOM 1849 N N . VAL A 1 232 ? 21.751 16.276 -21.117 1.00 69.19 232 VAL A N 1
ATOM 1850 C CA . VAL A 1 232 ? 21.912 17.101 -19.908 1.00 69.19 232 VAL A CA 1
ATOM 1851 C C . VAL A 1 232 ? 20.560 17.437 -19.274 1.00 69.19 232 VAL A C 1
ATOM 1853 O O . VAL A 1 232 ? 20.396 17.259 -18.068 1.00 69.19 232 VAL A O 1
ATOM 1856 N N . VAL A 1 233 ? 19.562 17.849 -20.065 1.00 69.69 233 VAL A N 1
ATOM 1857 C CA . VAL A 1 233 ? 18.214 18.155 -19.547 1.00 69.69 233 VAL A CA 1
ATOM 1858 C C . VAL A 1 233 ? 17.558 16.914 -18.933 1.00 69.69 233 VAL A C 1
ATOM 1860 O O . VAL A 1 233 ? 16.960 17.000 -17.859 1.00 69.69 233 VAL A O 1
ATOM 1863 N N . SER A 1 234 ? 17.727 15.747 -19.559 1.00 66.81 234 SER A N 1
ATOM 1864 C CA . SER A 1 234 ? 17.181 14.486 -19.042 1.00 66.81 234 SER A CA 1
ATOM 1865 C C . SER A 1 234 ? 17.839 14.071 -17.720 1.00 66.81 234 SER A C 1
ATOM 1867 O O . SER A 1 234 ? 17.144 13.671 -16.788 1.00 66.81 234 SER A O 1
ATOM 1869 N N . MET A 1 235 ? 19.162 14.229 -17.585 1.00 66.06 235 MET A N 1
ATOM 1870 C CA . MET A 1 235 ? 19.871 13.945 -16.327 1.00 66.06 235 MET A CA 1
ATOM 1871 C C . MET A 1 235 ? 19.458 14.884 -15.184 1.00 66.06 235 MET A C 1
ATOM 1873 O O . MET A 1 235 ? 19.293 14.447 -14.041 1.00 66.06 235 MET A O 1
ATOM 1877 N N . VAL A 1 236 ? 19.264 16.174 -15.473 1.00 71.00 236 VAL A N 1
ATOM 1878 C CA . VAL A 1 236 ? 18.822 17.157 -14.471 1.00 71.00 236 VAL A CA 1
ATOM 1879 C C . VAL A 1 236 ? 17.399 16.852 -13.991 1.00 71.00 236 VAL A C 1
ATOM 1881 O O . VAL A 1 236 ? 17.142 16.872 -12.789 1.00 71.00 236 VAL A O 1
ATOM 1884 N N . MET A 1 237 ? 16.490 16.480 -14.894 1.00 68.31 237 MET A N 1
ATOM 1885 C CA . MET A 1 237 ? 15.132 16.072 -14.515 1.00 68.31 237 MET A CA 1
ATOM 1886 C C . MET A 1 237 ? 15.117 14.792 -13.665 1.00 68.31 237 MET A C 1
ATOM 1888 O O . MET A 1 237 ? 14.414 14.730 -12.656 1.00 68.31 237 MET A O 1
ATOM 1892 N N . LEU A 1 238 ? 15.933 13.792 -14.018 1.00 65.62 238 LEU A N 1
ATOM 1893 C CA . LEU A 1 238 ? 16.032 12.543 -13.255 1.00 65.62 238 LEU A CA 1
ATOM 1894 C C . LEU A 1 238 ? 16.610 12.765 -11.849 1.00 65.62 238 LEU A C 1
ATOM 1896 O O . LEU A 1 238 ? 16.099 12.206 -10.879 1.00 65.62 238 LEU A O 1
ATOM 1900 N N . SER A 1 239 ? 17.631 13.614 -11.710 1.00 63.56 239 SER A N 1
ATOM 1901 C CA . SER A 1 239 ? 18.233 13.927 -10.404 1.00 63.56 239 SER A CA 1
ATOM 1902 C C . SER A 1 239 ? 17.303 14.737 -9.491 1.00 63.56 239 SER A C 1
ATOM 1904 O O . SER A 1 239 ? 17.223 14.447 -8.295 1.00 63.56 239 SER A O 1
ATOM 1906 N N . ALA A 1 240 ? 16.536 15.687 -10.037 1.00 62.22 240 ALA A N 1
ATOM 1907 C CA . ALA A 1 240 ? 15.530 16.429 -9.277 1.00 62.22 240 ALA A CA 1
ATOM 1908 C C . ALA A 1 240 ? 14.386 15.518 -8.790 1.00 62.22 240 ALA A C 1
ATOM 1910 O O . ALA A 1 240 ? 13.976 15.606 -7.629 1.00 62.22 240 ALA A O 1
ATOM 1911 N N . GLY A 1 241 ? 13.925 14.590 -9.638 1.00 60.94 241 GLY A N 1
ATOM 1912 C CA . GLY A 1 241 ? 12.925 13.585 -9.264 1.00 60.94 241 GLY A CA 1
ATOM 1913 C C . GLY A 1 241 ? 13.420 12.624 -8.177 1.00 60.94 241 GLY A C 1
ATOM 1914 O O . GLY A 1 241 ? 12.697 12.344 -7.220 1.00 60.94 241 GLY A O 1
ATOM 1915 N N . PHE A 1 242 ? 14.677 12.177 -8.264 1.00 60.62 242 PHE A N 1
ATOM 1916 C CA . PHE A 1 242 ? 15.268 11.246 -7.298 1.00 60.62 242 PHE A CA 1
ATOM 1917 C C . PHE A 1 242 ? 15.447 11.870 -5.902 1.00 60.62 242 PHE A C 1
ATOM 1919 O O . PHE A 1 242 ? 15.171 11.229 -4.885 1.00 60.62 242 PHE A O 1
ATOM 1926 N N . LEU A 1 243 ? 15.848 13.145 -5.832 1.00 56.28 243 LEU A N 1
ATOM 1927 C CA . LEU A 1 243 ? 15.969 13.874 -4.563 1.00 56.28 243 LEU A CA 1
ATOM 1928 C C . LEU A 1 243 ? 14.604 14.175 -3.923 1.00 56.28 243 LEU A C 1
ATOM 1930 O O . LEU A 1 243 ? 14.479 14.120 -2.698 1.00 56.28 243 LEU A O 1
ATOM 1934 N N . GLY A 1 244 ? 13.577 14.448 -4.735 1.00 53.72 244 GLY A N 1
ATOM 1935 C CA . GLY A 1 244 ? 12.197 14.592 -4.263 1.00 53.72 244 GLY A CA 1
ATOM 1936 C C . GLY A 1 244 ? 11.648 13.292 -3.670 1.00 53.72 244 GLY A C 1
ATOM 1937 O O . GLY A 1 244 ? 11.116 13.299 -2.560 1.00 53.72 244 GLY A O 1
ATOM 1938 N N . ALA A 1 245 ? 11.863 12.165 -4.354 1.00 51.44 245 ALA A N 1
ATOM 1939 C CA . ALA A 1 245 ? 11.437 10.848 -3.884 1.00 51.44 245 ALA A CA 1
ATOM 1940 C C . ALA A 1 245 ? 12.132 10.444 -2.570 1.00 51.44 245 ALA A C 1
ATOM 1942 O O . ALA A 1 245 ? 11.466 9.980 -1.645 1.00 51.44 245 ALA A O 1
ATOM 1943 N N . MET A 1 246 ? 13.441 10.687 -2.420 1.00 52.62 246 MET A N 1
ATOM 1944 C CA . MET A 1 246 ? 14.151 10.347 -1.177 1.00 52.62 246 MET A CA 1
ATOM 1945 C C . MET A 1 246 ? 13.660 11.125 0.055 1.00 52.62 246 MET A C 1
ATOM 1947 O O . MET A 1 246 ? 13.662 10.571 1.153 1.00 52.62 246 MET A O 1
ATOM 1951 N N . LYS A 1 247 ? 13.199 12.375 -0.096 1.00 56.34 247 LYS A N 1
ATOM 1952 C CA . LYS A 1 247 ? 12.610 13.132 1.025 1.00 56.34 247 LYS A CA 1
ATOM 1953 C C . LYS A 1 247 ? 11.238 12.602 1.445 1.00 56.34 247 LYS A C 1
ATOM 1955 O O . LYS A 1 247 ? 10.935 12.620 2.633 1.00 56.34 247 LYS A O 1
ATOM 1960 N N . ILE A 1 248 ? 10.440 12.119 0.495 1.00 56.31 248 ILE A N 1
ATOM 1961 C CA . ILE A 1 248 ? 9.103 11.572 0.765 1.00 56.31 248 ILE A CA 1
ATOM 1962 C C . ILE A 1 248 ? 9.219 10.197 1.445 1.00 56.31 248 ILE A C 1
ATOM 1964 O O . ILE A 1 248 ? 8.602 9.975 2.481 1.00 56.31 248 ILE A O 1
ATOM 1968 N N . PHE A 1 249 ? 10.107 9.323 0.961 1.00 52.06 249 PHE A N 1
ATOM 1969 C CA . PHE A 1 249 ? 10.326 7.997 1.561 1.00 52.06 249 PHE A CA 1
ATOM 1970 C C . PHE A 1 249 ? 11.081 8.019 2.904 1.00 52.06 249 PHE A C 1
ATOM 1972 O O . PHE A 1 249 ? 11.042 7.039 3.652 1.00 52.06 249 PHE A O 1
ATOM 1979 N N . GLY A 1 250 ? 11.777 9.112 3.234 1.00 49.75 250 GLY A N 1
ATOM 1980 C CA . GLY A 1 250 ? 12.513 9.246 4.495 1.00 49.75 250 GLY A CA 1
ATOM 1981 C C . GLY A 1 250 ? 11.614 9.386 5.728 1.00 49.75 250 GLY A C 1
ATOM 1982 O O . GLY A 1 250 ? 11.926 8.813 6.767 1.00 49.75 250 GLY A O 1
ATOM 1983 N N . GLY A 1 251 ? 10.488 10.102 5.615 1.00 54.00 251 GLY A N 1
ATOM 1984 C CA . GLY A 1 251 ? 9.554 10.307 6.734 1.00 54.00 251 GLY A CA 1
ATOM 1985 C C . GLY A 1 251 ? 8.688 9.083 7.052 1.00 54.00 251 GLY A C 1
ATOM 1986 O O . GLY A 1 251 ? 8.312 8.862 8.199 1.00 54.00 251 GLY A O 1
ATOM 1987 N N . GLU A 1 252 ? 8.416 8.248 6.052 1.00 49.59 252 GLU A N 1
ATOM 1988 C CA . GLU A 1 252 ? 7.528 7.088 6.181 1.00 49.59 252 GLU A CA 1
ATOM 1989 C C . GLU A 1 252 ? 8.178 5.919 6.942 1.00 49.59 252 GLU A C 1
ATOM 1991 O O . GLU A 1 252 ? 7.504 5.183 7.662 1.00 49.59 252 GLU A O 1
ATOM 1996 N N . ARG A 1 253 ? 9.511 5.782 6.872 1.00 56.38 253 ARG A N 1
ATOM 1997 C CA . ARG A 1 253 ? 10.240 4.739 7.617 1.00 56.38 253 ARG A CA 1
ATOM 1998 C C . ARG A 1 253 ? 10.193 4.932 9.129 1.00 56.38 253 ARG A C 1
ATOM 2000 O O . ARG A 1 253 ? 10.154 3.938 9.850 1.00 56.38 253 ARG A O 1
ATOM 2007 N N . GLU A 1 254 ? 10.186 6.175 9.599 1.00 67.94 254 GLU A N 1
ATOM 2008 C CA . GLU A 1 254 ? 10.136 6.460 11.035 1.00 67.94 254 GLU A CA 1
ATOM 2009 C C . GLU A 1 254 ? 8.732 6.180 11.592 1.00 67.94 254 GLU A C 1
ATOM 2011 O O . GLU A 1 254 ? 8.588 5.519 12.620 1.00 67.94 254 GLU A O 1
ATOM 2016 N N . LEU A 1 255 ? 7.691 6.546 10.835 1.00 68.94 255 LEU A N 1
ATOM 2017 C CA . LEU A 1 255 ? 6.296 6.269 11.187 1.00 68.94 255 LEU A CA 1
ATOM 2018 C C . LEU A 1 255 ? 5.988 4.758 11.221 1.00 68.94 255 LEU A C 1
ATOM 2020 O O . LEU A 1 255 ? 5.301 4.272 12.123 1.00 68.94 255 LEU A O 1
ATOM 2024 N N . LEU A 1 256 ? 6.530 3.993 10.264 1.00 68.56 256 LEU A N 1
ATOM 2025 C CA . LEU A 1 256 ? 6.419 2.528 10.237 1.00 68.56 256 LEU A CA 1
ATOM 2026 C C . LEU A 1 256 ? 7.139 1.868 11.422 1.00 68.56 256 LEU A C 1
ATOM 2028 O O . LEU A 1 256 ? 6.700 0.834 11.926 1.00 68.56 256 LEU A O 1
ATOM 2032 N N . ARG A 1 257 ? 8.233 2.469 11.899 1.00 70.50 257 ARG A N 1
ATOM 2033 C CA . ARG A 1 257 ? 8.983 1.956 13.047 1.00 70.50 257 ARG A CA 1
ATOM 2034 C C . ARG A 1 257 ? 8.226 2.170 14.356 1.00 70.50 257 ARG A C 1
ATOM 2036 O O . ARG A 1 257 ? 8.145 1.243 15.161 1.00 70.50 257 ARG A O 1
ATOM 2043 N N . GLU A 1 258 ? 7.626 3.342 14.552 1.00 76.00 258 GLU A N 1
ATOM 2044 C CA . GLU A 1 258 ? 6.803 3.614 15.738 1.00 76.00 258 GLU A CA 1
ATOM 2045 C C . GLU A 1 258 ? 5.537 2.748 15.782 1.00 76.00 258 GLU A C 1
ATOM 2047 O O . GLU A 1 258 ? 5.201 2.184 16.828 1.00 76.00 258 GLU A O 1
ATOM 2052 N N . THR A 1 259 ? 4.866 2.562 14.641 1.00 71.69 259 THR A N 1
ATOM 2053 C CA . THR A 1 259 ? 3.676 1.695 14.559 1.00 71.69 259 THR A CA 1
ATOM 2054 C C . THR A 1 259 ? 4.005 0.218 14.783 1.00 71.69 259 THR A C 1
ATOM 2056 O O . THR A 1 259 ? 3.239 -0.477 15.459 1.00 71.69 259 THR A O 1
ATOM 2059 N N . ALA A 1 260 ? 5.156 -0.271 14.309 1.00 79.50 260 ALA A N 1
ATOM 2060 C CA . ALA A 1 260 ? 5.623 -1.629 14.599 1.00 79.50 260 ALA A CA 1
ATOM 2061 C C . ALA A 1 260 ? 5.874 -1.852 16.103 1.00 79.50 260 ALA A C 1
ATOM 2063 O O . ALA A 1 260 ? 5.464 -2.870 16.659 1.00 79.50 260 ALA A O 1
ATOM 2064 N N . ILE A 1 261 ? 6.480 -0.878 16.790 1.00 81.69 261 ILE A N 1
ATOM 2065 C CA . ILE A 1 261 ? 6.740 -0.967 18.236 1.00 81.69 261 ILE A CA 1
ATOM 2066 C C . ILE A 1 261 ? 5.426 -0.971 19.030 1.00 81.69 261 ILE A C 1
ATOM 2068 O O . ILE A 1 261 ? 5.244 -1.798 19.926 1.00 81.69 261 ILE A O 1
ATOM 2072 N N . GLN A 1 262 ? 4.478 -0.092 18.688 1.00 83.75 262 GLN A N 1
ATOM 2073 C CA . GLN A 1 262 ? 3.183 -0.041 19.375 1.00 83.75 262 GLN A CA 1
ATOM 2074 C C . GLN A 1 262 ? 2.347 -1.308 19.159 1.00 83.75 262 GLN A C 1
ATOM 2076 O O . GLN A 1 262 ? 1.735 -1.813 20.102 1.00 83.75 262 GLN A O 1
ATOM 2081 N N . THR A 1 263 ? 2.322 -1.845 17.938 1.00 81.94 263 THR A N 1
ATOM 2082 C CA . THR A 1 263 ? 1.583 -3.083 17.640 1.00 81.94 263 THR A CA 1
ATOM 2083 C C . THR A 1 263 ? 2.194 -4.289 18.343 1.00 81.94 263 THR A C 1
ATOM 2085 O O . THR A 1 263 ? 1.452 -5.085 18.919 1.00 81.94 263 THR A O 1
ATOM 2088 N N . GLN A 1 264 ? 3.526 -4.386 18.388 1.00 86.44 264 GLN A N 1
ATOM 2089 C CA . GLN A 1 264 ? 4.218 -5.434 19.136 1.00 86.44 264 GLN A CA 1
ATOM 2090 C C . GLN A 1 264 ? 3.881 -5.382 20.633 1.00 86.44 264 GLN A C 1
ATOM 2092 O O . GLN A 1 264 ? 3.549 -6.409 21.223 1.00 86.44 264 GLN A O 1
ATOM 2097 N N . TRP A 1 265 ? 3.885 -4.190 21.233 1.00 87.44 265 TRP A N 1
ATOM 2098 C CA . TRP A 1 265 ? 3.539 -4.016 22.645 1.00 87.44 265 TRP A CA 1
ATOM 2099 C C . TRP A 1 265 ? 2.080 -4.393 22.956 1.00 87.44 265 TRP A C 1
ATOM 2101 O O . TRP A 1 265 ? 1.801 -5.033 23.972 1.00 87.44 265 TRP A O 1
ATOM 2111 N N . LEU A 1 266 ? 1.137 -4.037 22.075 1.00 86.00 266 LEU A N 1
ATOM 2112 C CA . LEU A 1 266 ? -0.277 -4.401 22.234 1.00 86.00 266 LEU A CA 1
ATOM 2113 C C . LEU A 1 266 ? -0.491 -5.916 22.139 1.00 86.00 266 LEU A C 1
ATOM 2115 O O . LEU A 1 266 ? -1.218 -6.482 22.955 1.00 86.00 266 LEU A O 1
ATOM 2119 N N . LEU A 1 267 ? 0.175 -6.573 21.186 1.00 84.25 267 LEU A N 1
ATOM 2120 C CA . LEU A 1 267 ? 0.155 -8.030 21.036 1.00 84.25 267 LEU A CA 1
ATOM 2121 C C . LEU A 1 267 ? 0.730 -8.735 22.267 1.00 84.25 267 LEU A C 1
ATOM 2123 O O . LEU A 1 267 ? 0.161 -9.721 22.733 1.00 84.25 267 LEU A O 1
ATOM 2127 N N . GLU A 1 268 ? 1.824 -8.220 22.826 1.00 86.19 268 GLU A N 1
ATOM 2128 C CA . GLU A 1 268 ? 2.430 -8.772 24.037 1.00 86.19 268 GLU A CA 1
ATOM 2129 C C . GLU A 1 268 ? 1.492 -8.653 25.246 1.00 86.19 268 GLU A C 1
ATOM 2131 O O . GLU A 1 268 ? 1.291 -9.627 25.977 1.00 86.19 268 GLU A O 1
ATOM 2136 N N . LYS A 1 269 ? 0.847 -7.493 25.431 1.00 86.69 269 LYS A N 1
ATOM 2137 C CA . LYS A 1 269 ? -0.129 -7.297 26.512 1.00 86.69 269 LYS A CA 1
ATOM 2138 C C . LYS A 1 269 ? -1.369 -8.173 26.367 1.00 86.69 269 LYS A C 1
ATOM 2140 O O . LYS A 1 269 ? -1.822 -8.726 27.370 1.00 86.69 269 LYS A O 1
ATOM 2145 N N . ALA A 1 270 ? -1.905 -8.306 25.155 1.00 83.38 270 ALA A N 1
ATOM 2146 C CA . ALA A 1 270 ? -3.044 -9.180 24.886 1.00 83.38 270 ALA A CA 1
ATOM 2147 C C . ALA A 1 270 ? -2.688 -10.644 25.184 1.00 83.38 270 ALA A C 1
ATOM 2149 O O . ALA A 1 270 ? -3.368 -11.299 25.970 1.00 83.38 270 ALA A O 1
ATOM 2150 N N . ASN A 1 271 ? -1.544 -11.115 24.675 1.00 85.19 271 ASN A N 1
ATOM 2151 C CA . ASN A 1 271 ? -1.057 -12.467 24.942 1.00 85.19 271 ASN A CA 1
ATOM 2152 C C . ASN A 1 271 ? -0.848 -12.726 26.437 1.00 85.19 271 ASN A C 1
ATOM 2154 O O . ASN A 1 271 ? -1.211 -13.792 26.925 1.00 85.19 271 ASN A O 1
ATOM 2158 N N . ARG A 1 272 ? -0.311 -11.756 27.186 1.00 87.75 272 ARG A N 1
ATOM 2159 C CA . ARG A 1 272 ? -0.129 -11.888 28.635 1.00 87.75 272 ARG A CA 1
ATOM 2160 C C . ARG A 1 272 ? -1.456 -12.094 29.365 1.00 87.75 272 ARG A C 1
ATOM 2162 O O . ARG A 1 272 ? -1.522 -12.925 30.269 1.00 87.75 272 ARG A O 1
ATOM 2169 N N . ARG A 1 273 ? -2.500 -11.356 28.982 1.00 86.56 273 ARG A N 1
ATOM 2170 C CA . ARG A 1 273 ? -3.834 -11.486 29.581 1.00 86.56 273 ARG A CA 1
ATOM 2171 C C . ARG A 1 273 ? -4.448 -12.855 29.282 1.00 86.56 273 ARG A C 1
ATOM 2173 O O . ARG A 1 273 ? -4.872 -13.530 30.214 1.00 86.56 273 ARG A O 1
ATOM 2180 N N . ASP A 1 274 ? -4.360 -13.315 28.036 1.00 89.12 274 ASP A N 1
ATOM 2181 C CA . ASP A 1 274 ? -4.852 -14.638 27.626 1.00 89.12 274 ASP A CA 1
ATOM 2182 C C . ASP A 1 274 ? -4.161 -15.791 28.375 1.00 89.12 274 ASP A C 1
ATOM 2184 O O . ASP A 1 274 ? -4.782 -16.814 28.680 1.00 89.12 274 ASP A O 1
ATOM 2188 N N . CYS A 1 275 ? -2.865 -15.641 28.672 1.00 89.88 275 CYS A N 1
ATOM 2189 C CA . CYS A 1 275 ? -2.099 -16.610 29.454 1.00 89.88 275 CYS A CA 1
ATOM 2190 C C . CYS A 1 275 ? -2.526 -16.638 30.931 1.00 89.88 275 CYS A C 1
ATOM 2192 O O . CYS A 1 275 ? -2.545 -17.709 31.538 1.00 89.88 275 CYS A O 1
ATOM 2194 N N . LEU A 1 276 ? -2.868 -15.482 31.514 1.00 88.12 276 LEU A N 1
ATOM 2195 C CA . LEU A 1 276 ? -3.311 -15.367 32.909 1.00 88.12 276 LEU A CA 1
ATOM 2196 C C . LEU A 1 276 ? -4.752 -15.854 33.105 1.00 88.12 276 LEU A C 1
ATOM 2198 O O . LEU A 1 276 ? -5.040 -16.506 34.104 1.00 88.12 276 LEU A O 1
ATOM 2202 N N . GLU A 1 277 ? -5.634 -15.587 32.141 1.00 90.75 277 GLU A N 1
ATOM 2203 C CA . GLU A 1 277 ? -7.042 -16.009 32.170 1.00 90.75 277 GLU A CA 1
ATOM 2204 C C . GLU A 1 277 ? -7.227 -17.492 31.783 1.00 90.75 277 GLU A C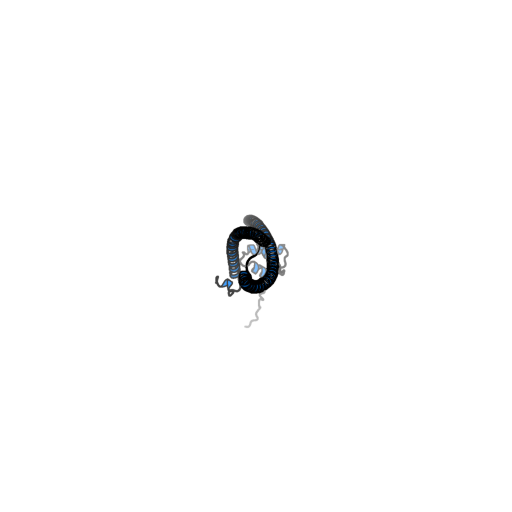 1
ATOM 2206 O O . GLU A 1 277 ? -8.329 -18.029 31.864 1.00 90.75 277 GLU A O 1
ATOM 2211 N N . GLY A 1 278 ? -6.150 -18.186 31.391 1.00 88.00 278 GLY A N 1
ATOM 2212 C CA . GLY A 1 278 ? -6.183 -19.609 31.037 1.00 88.00 278 GLY A CA 1
ATOM 2213 C C . GLY A 1 278 ? -6.819 -19.903 29.675 1.00 88.00 278 GLY A C 1
ATOM 2214 O O . GLY A 1 278 ? -7.084 -21.063 29.361 1.00 88.00 278 GLY A O 1
ATOM 2215 N N . ILE A 1 279 ? -7.032 -18.870 28.854 1.00 89.19 279 ILE A N 1
ATOM 2216 C CA . ILE A 1 279 ? -7.560 -18.981 27.488 1.00 89.19 279 ILE A CA 1
ATOM 2217 C C . ILE A 1 279 ? -6.546 -19.714 26.599 1.00 89.19 279 ILE A C 1
ATOM 2219 O O . ILE A 1 279 ? -6.912 -20.560 25.778 1.00 89.19 279 ILE A O 1
ATOM 2223 N N . LYS A 1 280 ? -5.248 -19.439 26.788 1.00 86.88 280 LYS A N 1
ATOM 2224 C CA . LYS A 1 280 ? -4.157 -20.141 26.099 1.00 86.88 280 LYS A CA 1
ATOM 2225 C C . LYS A 1 280 ? -3.573 -21.260 26.955 1.00 86.88 280 LYS A C 1
ATOM 2227 O O . LYS A 1 280 ? -3.391 -21.137 28.164 1.00 86.88 280 LYS A O 1
ATOM 2232 N N . LYS A 1 281 ? -3.220 -22.376 26.302 1.00 87.06 281 LYS A N 1
ATOM 2233 C CA . LYS A 1 281 ? -2.550 -23.510 26.959 1.00 87.06 281 LYS A CA 1
ATOM 2234 C C . LYS A 1 281 ? -1.234 -23.038 27.582 1.00 87.06 281 LYS A C 1
ATOM 2236 O O . LYS A 1 281 ? -0.428 -22.400 26.907 1.00 87.06 281 LYS A O 1
ATOM 2241 N N . ARG A 1 282 ? -0.974 -23.442 28.829 1.00 81.50 282 ARG A N 1
ATOM 2242 C CA . ARG A 1 282 ? 0.217 -23.041 29.605 1.00 81.50 282 ARG A CA 1
ATOM 2243 C C . ARG A 1 282 ? 1.556 -23.380 28.917 1.00 81.50 282 ARG A C 1
ATOM 2245 O O . ARG A 1 282 ? 2.537 -22.684 29.122 1.00 81.50 282 ARG A O 1
ATOM 2252 N N . ASN A 1 283 ? 1.577 -24.392 28.042 1.00 89.38 283 ASN A N 1
ATOM 2253 C CA . ASN A 1 283 ? 2.768 -24.802 27.279 1.00 89.38 283 ASN A CA 1
ATOM 2254 C C . ASN A 1 283 ? 2.937 -24.086 25.924 1.00 89.38 283 ASN A C 1
ATOM 2256 O O . ASN A 1 283 ? 3.848 -24.430 25.166 1.00 89.38 283 ASN A O 1
ATOM 2260 N N . SER A 1 284 ? 2.058 -23.142 25.585 1.00 86.06 284 SER A N 1
ATOM 2261 C CA . SER A 1 284 ? 2.179 -22.365 24.350 1.00 86.06 284 SER A CA 1
ATOM 2262 C C . SER A 1 284 ? 3.437 -21.481 24.392 1.00 86.06 284 SER A C 1
ATOM 2264 O O . SER A 1 284 ? 3.781 -20.965 25.461 1.00 86.06 284 SER A O 1
ATOM 2266 N N . PRO A 1 285 ? 4.181 -21.353 23.277 1.00 85.31 285 PRO A N 1
ATOM 2267 C CA . PRO A 1 285 ? 5.437 -20.603 23.246 1.00 85.31 285 PRO A CA 1
ATOM 2268 C C . PRO A 1 285 ? 5.273 -19.146 23.702 1.00 85.31 285 PRO A C 1
ATOM 2270 O O . PRO A 1 285 ? 6.197 -18.597 24.292 1.00 85.31 285 PRO A O 1
ATOM 2273 N N . GLU A 1 286 ? 4.092 -18.561 23.517 1.00 81.56 286 GLU A N 1
ATOM 2274 C CA . GLU A 1 286 ? 3.749 -17.196 23.913 1.00 81.56 286 GLU A CA 1
ATOM 2275 C C . GLU A 1 286 ? 3.577 -17.028 25.434 1.00 81.56 286 GLU A C 1
ATOM 2277 O O . GLU A 1 286 ? 3.780 -15.930 25.952 1.00 81.56 286 GLU A O 1
ATOM 2282 N N . CYS A 1 287 ? 3.240 -18.104 26.159 1.00 87.31 287 CYS A N 1
ATOM 2283 C CA . CYS A 1 287 ? 3.030 -18.080 27.611 1.00 87.31 287 CYS A CA 1
ATOM 2284 C C . CYS A 1 287 ? 4.259 -18.499 28.431 1.00 87.31 287 CYS A C 1
ATOM 2286 O O . CYS A 1 287 ? 4.277 -18.272 29.639 1.00 87.31 287 CYS A O 1
ATOM 2288 N N . LYS A 1 288 ? 5.299 -19.068 27.801 1.00 84.25 288 LYS A N 1
ATOM 2289 C CA . LYS A 1 288 ? 6.520 -19.553 28.484 1.00 84.25 288 LYS A CA 1
ATOM 2290 C C . LYS A 1 288 ? 7.315 -18.469 29.212 1.00 84.25 288 LYS A C 1
ATOM 2292 O O . LYS A 1 288 ? 8.155 -18.783 30.038 1.00 84.25 288 LYS A O 1
ATOM 2297 N N . GLN A 1 289 ? 7.094 -17.208 28.860 1.00 81.88 289 GLN A N 1
ATOM 2298 C CA . GLN A 1 289 ? 7.766 -16.058 29.465 1.00 81.88 289 GLN A CA 1
ATOM 2299 C C . GLN A 1 289 ? 7.026 -15.498 30.692 1.00 81.88 289 GLN A C 1
ATOM 2301 O O . GLN A 1 289 ? 7.538 -14.603 31.357 1.00 81.88 289 GLN A O 1
ATOM 2306 N N . PHE A 1 290 ? 5.822 -16.001 30.988 1.00 74.75 290 PHE A N 1
ATOM 2307 C CA . PHE A 1 290 ? 4.967 -15.496 32.068 1.00 74.75 290 PHE A CA 1
ATOM 2308 C C . PHE A 1 290 ? 4.746 -16.504 33.209 1.00 74.75 290 PHE A C 1
ATOM 2310 O O . PHE A 1 290 ? 4.095 -16.152 34.193 1.00 74.75 290 PHE A O 1
ATOM 2317 N N . PHE A 1 291 ? 5.285 -17.721 33.085 1.00 67.44 291 PHE A N 1
ATOM 2318 C CA . PHE A 1 291 ? 5.237 -18.809 34.067 1.00 67.44 291 PHE A CA 1
ATOM 2319 C C . PHE A 1 291 ? 6.601 -19.486 34.161 1.00 67.44 291 PHE A C 1
ATOM 2321 O O . PHE A 1 291 ? 6.961 -19.897 35.284 1.00 67.44 291 PHE A O 1
#

Secondary structure (DSSP, 8-state):
----PPP---------HHHHHHHHHTTTS-HHHHHHHHHHHHHTT--TTSTTHHHHHHHHHHHHHHHH-HHHHHHHHHHHHHHHHHHHHHHHHHHHHHHHHHHHHHHHHHHHHHHHHHHHHHHHHHHHHHHHHHHHHHHHHHHHHHHHHHHHHHHHHHHHHHHHHHHHHHHHHHHHHHHHHHHHHHTTSPP--------------SHHHHHHHHHHHHHHHHHHHHHHHHHHHHHHHHHHHHHHHHHHHHHHHHHHHHHHHHHHHHHHHHHHHHHHTT-S-TTSTTTTTT-

pLDDT: mean 75.64, std 16.73, range [33.62, 95.44]

Radius of gyration: 59.86 Å; chains: 1; bounding box: 117×93×177 Å